Protein AF-0000000074101026 (afdb_homodimer)

Secondary structure (DSSP, 8-state):
-----------------------------SS--TT-EESSGGGSTTSEEESTTTTBEE-TT--TT-B-SSGGGGTT-TT-EETTTTEE-HHHHHHHTT-S-HHHHHHHTTTTSB--TTTHHHHTTT-EEP-EEEE-/-----------------------------SS--TT-EESSGGGSTTSEEESTTTTBEE-TT--TT-B-SSGGGGTT-TT-EETTTTEE-HHHHHHHTT-S-HHHHHHHTTTTSB--TTTHHHHTTT-EEP-EEEE-

Sequence (272 aa):
MILRHKRQEVEATTAPTTEEGEASSTSAPATCVFNNLCYSNEDCPGGQCVGAFVGKCNCNGCVNLGRCDDDSLCGGLKGSCDLKVDICDCSLGFVKAGYSSYGAAMTFFCNVKNCTRATAAEDCLGLQCNFGTCVCMILRHKRQEVEATTAPTTEEGEASSTSAPATCVFNNLCYSNEDCPGGQCVGAFVGKCNCNGCVNLGRCDDDSLCGGLKGSCDLKVDICDCSLGFVKAGYSSYGAAMTFFCNVKNCTRATAAEDCLGLQCNFGTCVC

Foldseek 3Di:
DDPPDPPPPPPPPPDPPPPPPPPPPVPQDPAADFFDKFQACSSGVVWGFDDQLRQAFALVQADWFDFAPACVNRQQQHQQQDNVVRTGHSQRSVVVVPAPGPVRCVVDGHSHFGHGQVCRCPRRNGHGGDIGTIDD/DDPPPPPPPPPPPPDPPPPPPPPPPVPQDPAADFFDKFQACSSGVVWGFDDQLRQAFALVQADWFQFAPACVNRQQQHQQQDNVVRTGHSQRSVVVVPAPGPVRCVVDGHSHFGHGQVCRCPRRNGHGGDIGTIDD

Organism: Heligmosomoides polygyrus (NCBI:txid6339)

Radius of gyration: 24.13 Å; Cα contacts (8 Å, |Δi|>4): 583; chains: 2; bounding box: 76×63×71 Å

Solvent-accessible surface area (backbone atoms only — not comparable to full-atom values): 14618 Å² total; per-residue (Å²): 135,85,82,79,79,79,78,77,77,76,72,78,73,75,68,78,75,72,76,70,74,78,69,77,71,72,69,61,52,90,56,47,50,72,67,34,71,19,38,40,46,76,50,8,38,97,34,39,43,47,55,72,51,48,16,8,19,34,64,76,49,41,46,69,72,34,66,29,93,43,26,68,61,17,31,23,28,50,67,10,33,36,78,90,73,29,26,16,32,51,46,54,10,38,36,74,72,70,31,91,32,50,66,49,33,55,68,69,34,37,58,56,39,69,35,35,83,89,39,8,52,72,63,33,49,33,12,45,41,24,49,22,30,18,48,101,138,82,82,77,79,78,77,75,77,73,73,77,73,75,68,78,77,72,76,69,74,76,68,76,72,71,70,62,53,91,57,48,51,72,68,33,73,18,38,40,46,76,51,8,38,94,33,38,42,48,56,71,53,47,16,10,18,35,63,75,49,41,47,70,72,33,66,28,92,42,28,68,60,17,31,23,27,50,68,9,33,37,77,88,71,29,28,17,31,50,46,55,11,38,36,74,72,68,32,92,31,50,67,48,34,56,68,68,34,37,57,57,38,68,33,34,82,88,39,7,50,73,63,32,49,32,12,46,41,23,50,22,30,19,46,103

pLDDT: mean 84.03, std 24.27, range [29.23, 98.81]

InterPro domains:
  IPR039260 Chondroitin proteoglycan 3 [PTHR37973] (12-136)

Structure (mmCIF, N/CA/C/O backbone):
data_AF-0000000074101026-model_v1
#
loop_
_entity.id
_entity.type
_entity.pdbx_description
1 polymer 'EB domain-containing protein'
#
loop_
_atom_site.group_PDB
_atom_site.id
_atom_site.type_symbol
_atom_site.label_atom_id
_atom_site.label_alt_id
_atom_site.label_comp_id
_atom_site.label_asym_id
_atom_site.label_entity_id
_atom_site.label_seq_id
_atom_site.pdbx_PDB_ins_code
_atom_site.Cartn_x
_atom_site.Cartn_y
_atom_site.Cartn_z
_atom_site.occupancy
_atom_site.B_iso_or_equiv
_atom_site.auth_seq_id
_atom_site.auth_comp_id
_atom_site.auth_asym_id
_atom_site.auth_atom_id
_atom_site.pdbx_PDB_model_num
ATOM 1 N N . MET A 1 1 ? 51.812 -11.031 40.844 1 31.64 1 MET A N 1
ATOM 2 C CA . MET A 1 1 ? 50.406 -10.781 41.156 1 31.64 1 MET A CA 1
ATOM 3 C C . MET A 1 1 ? 49.562 -10.758 39.906 1 31.64 1 MET A C 1
ATOM 5 O O . MET A 1 1 ? 49.719 -9.859 39.062 1 31.64 1 MET A O 1
ATOM 9 N N . ILE A 1 2 ? 49.188 -11.969 39.281 1 36.88 2 ILE A N 1
ATOM 10 C CA . ILE A 1 2 ? 48.531 -12.297 38 1 36.88 2 ILE A CA 1
ATOM 11 C C . ILE A 1 2 ? 47.094 -11.859 38.031 1 36.88 2 ILE A C 1
ATOM 13 O O . ILE A 1 2 ? 46.344 -12.234 38.938 1 36.88 2 ILE A O 1
ATOM 17 N N . LEU A 1 3 ? 46.719 -10.656 37.5 1 31.91 3 LEU A N 1
ATOM 18 C CA . LEU A 1 3 ? 45.375 -10.07 37.344 1 31.91 3 LEU A CA 1
ATOM 19 C C . LEU A 1 3 ? 44.438 -11.008 36.594 1 31.91 3 LEU A C 1
ATOM 21 O O . LEU A 1 3 ? 44.75 -11.398 35.469 1 31.91 3 LEU A O 1
ATOM 25 N N . ARG A 1 4 ? 43.594 -11.836 37.281 1 33.66 4 ARG A N 1
ATOM 26 C CA . ARG A 1 4 ? 42.562 -12.688 36.75 1 33.66 4 ARG A CA 1
ATOM 27 C C . ARG A 1 4 ? 41.469 -11.867 36.031 1 33.66 4 ARG A C 1
ATOM 29 O O . ARG A 1 4 ? 40.938 -10.93 36.625 1 33.66 4 ARG A O 1
ATOM 36 N N . HIS A 1 5 ? 41.562 -11.742 34.719 1 36.31 5 HIS A N 1
ATOM 37 C CA . HIS A 1 5 ? 40.531 -11.141 33.875 1 36.31 5 HIS A CA 1
ATOM 38 C C . HIS A 1 5 ? 39.188 -11.836 34.062 1 36.31 5 HIS A C 1
ATOM 40 O O . HIS A 1 5 ? 39.094 -13.055 33.906 1 36.31 5 HIS A O 1
ATOM 46 N N . LYS A 1 6 ? 38.281 -11.312 34.938 1 30.64 6 LYS A N 1
ATOM 47 C CA . LYS A 1 6 ? 36.906 -11.766 35.094 1 30.64 6 LYS A CA 1
ATOM 48 C C . LYS A 1 6 ? 36.188 -11.758 33.75 1 30.64 6 LYS A C 1
ATOM 50 O O . LYS A 1 6 ? 35.969 -10.703 33.156 1 30.64 6 LYS A O 1
ATOM 55 N N . ARG A 1 7 ? 36.156 -12.891 32.938 1 29.3 7 ARG A N 1
ATOM 56 C CA . ARG A 1 7 ? 35.344 -13.094 31.734 1 29.3 7 ARG A CA 1
ATOM 57 C C . ARG A 1 7 ? 33.875 -12.969 32.062 1 29.3 7 ARG A C 1
ATOM 59 O O . ARG A 1 7 ? 33.312 -13.75 32.844 1 29.3 7 ARG A O 1
ATOM 66 N N . GLN A 1 8 ? 33.344 -11.695 32.188 1 30.8 8 GLN A N 1
ATOM 67 C CA . GLN A 1 8 ? 31.906 -11.523 32.312 1 30.8 8 GLN A CA 1
ATOM 68 C C . GLN A 1 8 ? 31.172 -12.312 31.219 1 30.8 8 GLN A C 1
ATOM 70 O O . GLN A 1 8 ? 31.422 -12.148 30.031 1 30.8 8 GLN A O 1
ATOM 75 N N . GLU A 1 9 ? 30.672 -13.539 31.547 1 33.38 9 GLU A N 1
ATOM 76 C CA . GLU A 1 9 ? 29.781 -14.328 30.703 1 33.38 9 GLU A CA 1
ATOM 77 C C . GLU A 1 9 ? 28.531 -13.547 30.344 1 33.38 9 GLU A C 1
ATOM 79 O O . GLU A 1 9 ? 27.75 -13.156 31.219 1 33.38 9 GLU A O 1
ATOM 84 N N . VAL A 1 10 ? 28.625 -12.555 29.422 1 36.12 10 VAL A N 1
ATOM 85 C CA . VAL A 1 10 ? 27.422 -11.914 28.906 1 36.12 10 VAL A CA 1
ATOM 86 C C . VAL A 1 10 ? 26.406 -12.977 28.484 1 36.12 10 VAL A C 1
ATOM 88 O O . VAL A 1 10 ? 26.734 -13.852 27.672 1 36.12 10 VAL A O 1
ATOM 91 N N . GLU A 1 11 ? 25.578 -13.383 29.406 1 36.44 11 GLU A N 1
ATOM 92 C CA . GLU A 1 11 ? 24.438 -14.234 29.109 1 36.44 11 GLU A CA 1
ATOM 93 C C . GLU A 1 11 ? 23.688 -13.742 27.875 1 36.44 11 GLU A C 1
ATOM 95 O O . GLU A 1 11 ? 23.312 -12.562 27.797 1 36.44 11 GLU A O 1
ATOM 100 N N . ALA A 1 12 ? 23.922 -14.398 26.719 1 38.19 12 ALA A N 1
ATOM 101 C CA . ALA A 1 12 ? 23.188 -14.242 25.469 1 38.19 12 ALA A CA 1
ATOM 102 C C . ALA A 1 12 ? 21.672 -14.242 25.703 1 38.19 12 ALA A C 1
ATOM 104 O O . ALA A 1 12 ? 21.125 -15.219 26.219 1 38.19 12 ALA A O 1
ATOM 105 N N . THR A 1 13 ? 21.172 -13.07 26.219 1 37.31 13 THR A N 1
ATOM 106 C CA . THR A 1 13 ? 19.719 -12.961 26.234 1 37.31 13 THR A CA 1
ATOM 107 C C . THR A 1 13 ? 19.125 -13.453 24.922 1 37.31 13 THR A C 1
ATOM 109 O O . THR A 1 13 ? 19.484 -12.961 23.844 1 37.31 13 THR A O 1
ATOM 112 N N . THR A 1 14 ? 18.766 -14.734 24.859 1 32.47 14 THR A N 1
ATOM 113 C CA . THR A 1 14 ? 18.047 -15.32 23.75 1 32.47 14 THR A CA 1
ATOM 114 C C . THR A 1 14 ? 16.922 -14.406 23.281 1 32.47 14 THR A C 1
ATOM 116 O O . THR A 1 14 ? 16.062 -14.023 24.094 1 32.47 14 THR A O 1
ATOM 119 N N . ALA A 1 15 ? 17.219 -13.508 22.328 1 37.88 15 ALA A N 1
ATOM 120 C CA . ALA A 1 15 ? 16.203 -12.711 21.672 1 37.88 15 ALA A CA 1
ATOM 121 C C . ALA A 1 15 ? 14.953 -13.539 21.391 1 37.88 15 ALA A C 1
ATOM 123 O O . ALA A 1 15 ? 15.047 -14.734 21.078 1 37.88 15 ALA A O 1
ATOM 124 N N . PRO A 1 16 ? 13.82 -13.18 22 1 36.56 16 PRO A N 1
ATOM 125 C CA . PRO A 1 16 ? 12.57 -13.883 21.688 1 36.56 16 PRO A CA 1
ATOM 126 C C . PRO A 1 16 ? 12.414 -14.18 20.188 1 36.56 16 PRO A C 1
ATOM 128 O O . PRO A 1 16 ? 12.867 -13.391 19.359 1 36.56 16 PRO A O 1
ATOM 131 N N . THR A 1 17 ? 12.492 -15.461 19.766 1 32.12 17 THR A N 1
ATOM 132 C CA . THR A 1 17 ? 12.188 -15.961 18.438 1 32.12 17 THR A CA 1
ATOM 133 C C . THR A 1 17 ? 10.938 -15.289 17.875 1 32.12 17 THR A C 1
ATOM 135 O O . THR A 1 17 ? 9.906 -15.227 18.547 1 32.12 17 THR A O 1
ATOM 138 N N . THR A 1 18 ? 11.109 -14.188 17.156 1 35.78 18 THR A N 1
ATOM 139 C CA . THR A 1 18 ? 10.008 -13.625 16.375 1 35.78 18 THR A CA 1
ATOM 140 C C . THR A 1 18 ? 9.133 -14.742 15.805 1 35.78 18 THR A C 1
ATOM 142 O O . THR A 1 18 ? 9.641 -15.68 15.195 1 35.78 18 THR A O 1
ATOM 145 N N . GLU A 1 19 ? 8.023 -15.109 16.438 1 32.62 19 GLU A N 1
ATOM 146 C CA . GLU A 1 19 ? 7.012 -15.984 15.852 1 32.62 19 GLU A CA 1
ATOM 147 C C . GLU A 1 19 ? 6.906 -15.75 14.344 1 32.62 19 GLU A C 1
ATOM 149 O O . GLU A 1 19 ? 6.617 -14.641 13.898 1 32.62 19 GLU A O 1
ATOM 154 N N . GLU A 1 20 ? 7.746 -16.406 13.562 1 33.41 20 GLU A N 1
ATOM 155 C CA . GLU A 1 20 ? 7.523 -16.5 12.125 1 33.41 20 GLU A CA 1
ATOM 156 C C . GLU A 1 20 ? 6.039 -16.641 11.805 1 33.41 20 GLU A C 1
ATOM 158 O O . GLU A 1 20 ? 5.355 -17.5 12.367 1 33.41 20 GLU A O 1
ATOM 163 N N . GLY A 1 21 ? 5.309 -15.594 11.648 1 36.62 21 GLY A N 1
ATOM 164 C CA . GLY A 1 21 ? 3.963 -15.688 11.102 1 36.62 21 GLY A CA 1
ATOM 165 C C . GLY A 1 21 ? 3.773 -16.891 10.195 1 36.62 21 GLY A C 1
ATOM 166 O O . GLY A 1 21 ? 4.574 -17.109 9.281 1 36.62 21 GLY A O 1
ATOM 167 N N . GLU A 1 22 ? 3.301 -18.031 10.695 1 34.25 22 GLU A N 1
ATOM 168 C CA . GLU A 1 22 ? 2.883 -19.188 9.906 1 34.25 22 GLU A CA 1
ATOM 169 C C . GLU A 1 22 ? 2.252 -18.75 8.586 1 34.25 22 GLU A C 1
ATOM 171 O O . GLU A 1 22 ? 1.194 -18.109 8.578 1 34.25 22 GLU A O 1
ATOM 176 N N . ALA A 1 23 ? 3.008 -18.406 7.586 1 42 23 ALA A N 1
ATOM 177 C CA . ALA A 1 23 ? 2.443 -18.391 6.242 1 42 23 ALA A CA 1
ATOM 178 C C . ALA A 1 23 ? 1.566 -19.609 6 1 42 23 ALA A C 1
ATOM 180 O O . ALA A 1 23 ? 2.016 -20.75 6.172 1 42 23 ALA A O 1
ATOM 181 N N . SER A 1 24 ? 0.349 -19.609 6.32 1 38.19 24 SER A N 1
ATOM 182 C CA . SER A 1 24 ? -0.527 -20.719 5.93 1 38.19 24 SER A CA 1
ATOM 183 C C . SER A 1 24 ? -0.135 -21.281 4.566 1 38.19 24 SER A C 1
ATOM 185 O O . SER A 1 24 ? -0.236 -20.578 3.551 1 38.19 24 SER A O 1
ATOM 187 N N . SER A 1 25 ? 0.887 -21.969 4.453 1 45.03 25 SER A N 1
ATOM 188 C CA . SER A 1 25 ? 1.086 -22.828 3.287 1 45.03 25 SER A CA 1
ATOM 189 C C . SER A 1 25 ? -0.213 -23.516 2.879 1 45.03 25 SER A C 1
ATOM 191 O O . SER A 1 25 ? -0.561 -24.562 3.416 1 45.03 25 SER A O 1
ATOM 193 N N . THR A 1 26 ? -1.261 -22.781 2.627 1 50.53 26 THR A N 1
ATOM 194 C CA . THR A 1 26 ? -2.434 -23.516 2.178 1 50.53 26 THR A CA 1
ATOM 195 C C . THR A 1 26 ? -2.049 -24.562 1.133 1 50.53 26 THR A C 1
ATOM 197 O O . THR A 1 26 ? -1.501 -24.219 0.082 1 50.53 26 THR A O 1
ATOM 200 N N . SER A 1 27 ? -1.81 -25.766 1.576 1 55.09 27 SER A N 1
ATOM 201 C CA . SER A 1 27 ? -1.651 -26.922 0.707 1 55.09 27 SER A CA 1
ATOM 202 C C . SER A 1 27 ? -2.555 -26.828 -0.519 1 55.09 27 SER A C 1
ATOM 204 O O . SER A 1 27 ? -3.705 -26.391 -0.415 1 55.09 27 SER A O 1
ATOM 206 N N . ALA A 1 28 ? -1.924 -26.828 -1.7 1 64.31 28 ALA A N 1
ATOM 207 C CA . ALA A 1 28 ? -2.668 -26.844 -2.957 1 64.31 28 ALA A CA 1
ATOM 208 C C . ALA A 1 28 ? -3.85 -27.797 -2.879 1 64.31 28 ALA A C 1
ATOM 210 O O . ALA A 1 28 ? -3.727 -28.906 -2.344 1 64.31 28 ALA A O 1
ATOM 211 N N . PRO A 1 29 ? -4.992 -27.281 -3.176 1 69.38 29 PRO A N 1
ATOM 212 C CA . PRO A 1 29 ? -6.164 -28.156 -3.18 1 69.38 29 PRO A CA 1
ATOM 213 C C . PRO A 1 29 ? -5.977 -29.391 -4.07 1 69.38 29 PRO A C 1
ATOM 215 O O . PRO A 1 29 ? -5.25 -29.328 -5.066 1 69.38 29 PRO A O 1
ATOM 218 N N . ALA A 1 30 ? -6.598 -30.438 -3.656 1 82 30 ALA A N 1
ATOM 219 C CA . ALA A 1 30 ? -6.57 -31.672 -4.441 1 82 30 ALA A CA 1
ATOM 220 C C . ALA A 1 30 ? -7.312 -31.5 -5.762 1 82 30 ALA A C 1
ATOM 222 O O . ALA A 1 30 ? -7.016 -32.188 -6.742 1 82 30 ALA A O 1
ATOM 223 N N . THR A 1 31 ? -8.367 -30.562 -5.773 1 91.19 31 THR A N 1
ATOM 224 C CA . THR A 1 31 ? -9.117 -30.297 -6.992 1 91.19 31 THR A CA 1
ATOM 225 C C . THR A 1 31 ? -9.094 -28.797 -7.312 1 91.19 31 THR A C 1
ATOM 227 O O . THR A 1 31 ? -8.852 -27.969 -6.43 1 91.19 31 THR A O 1
ATOM 230 N N . CYS A 1 32 ? -9.359 -28.641 -8.602 1 95.25 32 CYS A N 1
ATOM 231 C CA . CYS A 1 32 ? -9.383 -27.266 -9.07 1 95.25 32 CYS A CA 1
ATOM 232 C C . CYS A 1 32 ? -10.586 -26.516 -8.492 1 95.25 32 CYS A C 1
ATOM 234 O O . CYS A 1 32 ? -11.719 -27 -8.578 1 95.25 32 CYS A O 1
ATOM 236 N N . VAL A 1 33 ? -10.312 -25.391 -7.84 1 93.19 33 VAL A N 1
ATOM 237 C CA . VAL A 1 33 ? -11.359 -24.5 -7.34 1 93.19 33 VAL A CA 1
ATOM 238 C C . VAL A 1 33 ? -11.414 -23.234 -8.195 1 93.19 33 VAL A C 1
ATOM 240 O O . VAL A 1 33 ? -10.461 -22.453 -8.211 1 93.19 33 VAL A O 1
ATOM 243 N N . PHE A 1 34 ? -12.562 -23.062 -8.891 1 94.5 34 PHE A N 1
ATOM 244 C CA . PHE A 1 34 ? -12.75 -21.922 -9.773 1 94.5 34 PHE A CA 1
ATOM 245 C C . PHE A 1 34 ? -12.547 -20.609 -9.016 1 94.5 34 PHE A C 1
ATOM 247 O O . PHE A 1 34 ? -13.016 -20.469 -7.891 1 94.5 34 PHE A O 1
ATOM 254 N N . ASN A 1 35 ? -11.734 -19.656 -9.609 1 93.31 35 ASN A N 1
ATOM 255 C CA . ASN A 1 35 ? -11.5 -18.297 -9.141 1 93.31 35 ASN A CA 1
ATOM 256 C C . ASN A 1 35 ? -10.625 -18.281 -7.891 1 93.31 35 ASN A C 1
ATOM 258 O O . ASN A 1 35 ? -10.469 -17.234 -7.254 1 93.31 35 ASN A O 1
ATOM 262 N N . ASN A 1 36 ? -9.945 -19.406 -7.602 1 93.12 36 ASN A N 1
ATOM 263 C CA . ASN A 1 36 ? -8.969 -19.406 -6.516 1 93.12 36 ASN A CA 1
ATOM 264 C C . ASN A 1 36 ? -7.699 -18.656 -6.902 1 93.12 36 ASN A C 1
ATOM 266 O O . ASN A 1 36 ? -7.242 -18.75 -8.047 1 93.12 36 ASN A O 1
ATOM 270 N N . LEU A 1 37 ? -7.238 -17.938 -5.836 1 94.06 37 LEU A N 1
ATOM 271 C CA . LEU A 1 37 ? -5.969 -17.25 -6.07 1 94.06 37 LEU A CA 1
ATOM 272 C C . LEU A 1 37 ? -4.859 -18.25 -6.371 1 94.06 37 LEU A C 1
ATOM 274 O O . LEU A 1 37 ? -4.773 -19.297 -5.73 1 94.06 37 LEU A O 1
ATOM 278 N N . CYS A 1 38 ? -4.027 -17.953 -7.352 1 95.75 38 CYS A N 1
ATOM 279 C CA . CYS A 1 38 ? -2.971 -18.875 -7.75 1 95.75 38 CYS A CA 1
ATOM 280 C C . CYS A 1 38 ? -1.711 -18.125 -8.156 1 95.75 38 CYS A C 1
ATOM 282 O O . CYS A 1 38 ? -1.76 -16.922 -8.422 1 95.75 38 CYS A O 1
ATOM 284 N N . TYR A 1 39 ? -0.585 -18.828 -8.102 1 97.19 39 TYR A N 1
ATOM 285 C CA . TYR A 1 39 ? 0.716 -18.266 -8.461 1 97.19 39 TYR A CA 1
ATOM 286 C C . TYR A 1 39 ? 1.406 -19.125 -9.508 1 97.19 39 TYR A C 1
ATOM 288 O O . TYR A 1 39 ? 2.482 -18.781 -10 1 97.19 39 TYR A O 1
ATOM 296 N N . SER A 1 40 ? 0.828 -20.281 -9.766 1 96.69 40 SER A N 1
ATOM 297 C CA . SER A 1 40 ? 1.232 -21.188 -10.82 1 96.69 40 SER A CA 1
ATOM 298 C C . SER A 1 40 ? 0.115 -22.172 -11.156 1 96.69 40 SER A C 1
ATOM 300 O O . SER A 1 40 ? -0.888 -22.25 -10.445 1 96.69 40 SER A O 1
ATOM 302 N N . ASN A 1 41 ? 0.338 -22.891 -12.258 1 95.69 41 ASN A N 1
ATOM 303 C CA . ASN A 1 41 ? -0.641 -23.906 -12.617 1 95.69 41 ASN A CA 1
ATOM 304 C C . ASN A 1 41 ? -0.757 -24.984 -11.539 1 95.69 41 ASN A C 1
ATOM 306 O O . ASN A 1 41 ? -1.804 -25.625 -11.398 1 95.69 41 ASN A O 1
ATOM 310 N N . GLU A 1 42 ? 0.282 -25.188 -10.703 1 94.44 42 GLU A N 1
ATOM 311 C CA . GLU A 1 42 ? 0.272 -26.188 -9.641 1 94.44 42 GLU A CA 1
ATOM 312 C C . GLU A 1 42 ? -0.798 -25.859 -8.594 1 94.44 42 GLU A C 1
ATOM 314 O O . GLU A 1 42 ? -1.305 -26.766 -7.922 1 94.44 42 GLU A O 1
ATOM 319 N N . ASP A 1 43 ? -1.232 -24.641 -8.609 1 94.69 43 ASP A N 1
ATOM 320 C CA . ASP A 1 43 ? -2.25 -24.203 -7.656 1 94.69 43 ASP A CA 1
ATOM 321 C C . ASP A 1 43 ? -3.654 -24.484 -8.18 1 94.69 43 ASP A C 1
ATOM 323 O O . ASP A 1 43 ? -4.641 -24.328 -7.461 1 94.69 43 ASP A O 1
ATOM 327 N N . CYS A 1 44 ? -3.684 -24.906 -9.438 1 96.81 44 CYS A N 1
ATOM 328 C CA . CYS A 1 44 ? -4.938 -25.203 -10.117 1 96.81 44 CYS A CA 1
ATOM 329 C C . CYS A 1 44 ? -4.906 -26.594 -10.742 1 96.81 44 CYS A C 1
ATOM 331 O O . CYS A 1 44 ? -4.883 -26.734 -11.961 1 96.81 44 CYS A O 1
ATOM 333 N N . PRO A 1 45 ? -5.047 -27.641 -9.844 1 95.44 45 PRO A N 1
ATOM 334 C CA . PRO A 1 45 ? -4.918 -28.984 -10.414 1 95.44 45 PRO A CA 1
ATOM 335 C C . PRO A 1 45 ? -5.945 -29.266 -11.516 1 95.44 45 PRO A C 1
ATOM 337 O O . PRO A 1 45 ? -7.148 -29.125 -11.281 1 95.44 45 PRO A O 1
ATOM 340 N N . GLY A 1 46 ? -5.383 -29.688 -12.672 1 95.31 46 GLY A N 1
ATOM 341 C CA . GLY A 1 46 ? -6.254 -30 -13.797 1 95.31 46 GLY A CA 1
ATOM 342 C C . GLY A 1 46 ? -6.754 -28.75 -14.516 1 95.31 46 GLY A C 1
ATOM 343 O O . GLY A 1 46 ? -7.461 -28.844 -15.516 1 95.31 46 GLY A O 1
ATOM 344 N N . GLY A 1 47 ? -6.445 -27.531 -14.016 1 97.19 47 GLY A N 1
ATOM 345 C CA . GLY A 1 47 ? -6.84 -26.266 -14.602 1 97.19 47 GLY A CA 1
ATOM 346 C C . GLY A 1 47 ? -5.656 -25.391 -14.977 1 97.19 47 GLY A C 1
ATOM 347 O O . GLY A 1 47 ? -4.578 -25.891 -15.289 1 97.19 47 GLY A O 1
ATOM 348 N N . GLN A 1 48 ? -5.957 -24.141 -15.141 1 97.81 48 GLN A N 1
ATOM 349 C CA . GLN A 1 48 ? -4.934 -23.156 -15.5 1 97.81 48 GLN A CA 1
ATOM 350 C C . GLN A 1 48 ? -4.984 -21.953 -14.562 1 97.81 48 GLN A C 1
ATOM 352 O O . GLN A 1 48 ? -6.062 -21.5 -14.188 1 97.81 48 GLN A O 1
ATOM 357 N N . CYS A 1 49 ? -3.791 -21.484 -14.125 1 97.88 49 CYS A N 1
ATOM 358 C CA . CYS A 1 49 ? -3.67 -20.203 -13.43 1 97.88 49 CYS A CA 1
ATOM 359 C C . CYS A 1 49 ? -3.549 -19.062 -14.414 1 97.88 49 CYS A C 1
ATOM 361 O O . CYS A 1 49 ? -2.539 -18.938 -15.109 1 97.88 49 CYS A O 1
ATOM 363 N N . VAL A 1 50 ? -4.562 -18.156 -14.445 1 98.31 50 VAL A N 1
ATOM 364 C CA . VAL A 1 50 ? -4.586 -17.109 -15.453 1 98.31 50 VAL A CA 1
ATOM 365 C C . VAL A 1 50 ? -4.406 -15.75 -14.781 1 98.31 50 VAL A C 1
ATOM 367 O O . VAL A 1 50 ? -4.969 -15.5 -13.719 1 98.31 50 VAL A O 1
ATOM 370 N N . GLY A 1 51 ? -3.529 -14.922 -15.32 1 97.19 51 GLY A N 1
ATOM 371 C CA . GLY A 1 51 ? -3.246 -13.578 -14.844 1 97.19 51 GLY A CA 1
ATOM 372 C C . GLY A 1 51 ? -2.008 -12.977 -15.477 1 97.19 51 GLY A C 1
ATOM 373 O O . GLY A 1 51 ? -1.311 -13.633 -16.25 1 97.19 51 GLY A O 1
ATOM 374 N N . ALA A 1 52 ? -1.8 -11.68 -15.156 1 96.25 52 ALA A N 1
ATOM 375 C CA . ALA A 1 52 ? -0.622 -11.008 -15.695 1 96.25 52 ALA A CA 1
ATOM 376 C C . ALA A 1 52 ? 0.608 -11.281 -14.828 1 96.25 52 ALA A C 1
ATOM 378 O O . ALA A 1 52 ? 0.581 -11.078 -13.617 1 96.25 52 ALA A O 1
ATOM 379 N N . PHE A 1 53 ? 1.646 -11.828 -15.445 1 97.81 53 PHE A N 1
ATOM 380 C CA . PHE A 1 53 ? 2.955 -12.055 -14.844 1 97.81 53 PHE A CA 1
ATOM 381 C C . PHE A 1 53 ? 2.836 -12.914 -13.594 1 97.81 53 PHE A C 1
ATOM 383 O O . PHE A 1 53 ? 3.514 -12.664 -12.594 1 97.81 53 PHE A O 1
ATOM 390 N N . VAL A 1 54 ? 1.987 -13.922 -13.719 1 98.19 54 VAL A N 1
ATOM 391 C CA . VAL A 1 54 ? 1.744 -14.797 -12.578 1 98.19 54 VAL A CA 1
ATOM 392 C C . VAL A 1 54 ? 3.055 -15.445 -12.141 1 9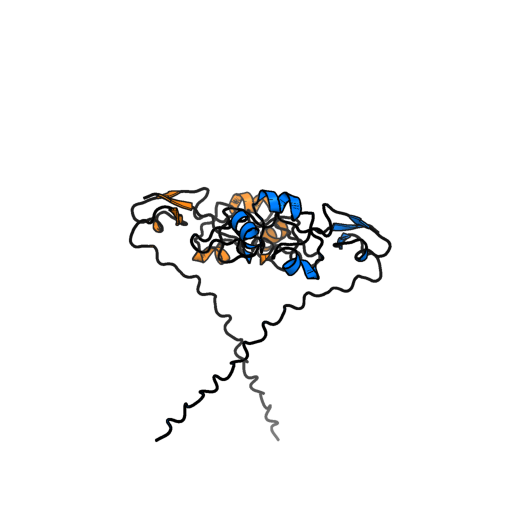8.19 54 VAL A C 1
ATOM 394 O O . VAL A 1 54 ? 3.834 -15.914 -12.977 1 98.19 54 VAL A O 1
ATOM 397 N N . GLY A 1 55 ? 3.289 -15.391 -10.836 1 98.25 55 GLY A N 1
ATOM 398 C CA . GLY A 1 55 ? 4.457 -16.078 -10.305 1 98.25 55 GLY A CA 1
ATOM 399 C C . GLY A 1 55 ? 5.734 -15.266 -10.445 1 98.25 55 GLY A C 1
ATOM 400 O O . GLY A 1 55 ? 6.836 -15.805 -10.297 1 98.25 55 GLY A O 1
ATOM 401 N N . LYS A 1 56 ? 5.562 -13.945 -10.789 1 98.81 56 LYS A N 1
ATOM 402 C CA . LYS A 1 56 ? 6.703 -13.039 -10.883 1 98.81 56 LYS A CA 1
ATOM 403 C C . LYS A 1 56 ? 6.582 -11.898 -9.875 1 98.81 56 LYS A C 1
ATOM 405 O O . LYS A 1 56 ? 5.477 -11.547 -9.461 1 98.81 56 LYS A O 1
ATOM 410 N N . CYS A 1 57 ? 7.688 -11.32 -9.461 1 98.81 57 CYS A N 1
ATOM 411 C CA . CYS A 1 57 ? 7.688 -10.273 -8.445 1 98.81 57 CYS A CA 1
ATOM 412 C C . CYS A 1 57 ? 6.961 -9.023 -8.938 1 98.81 57 CYS A C 1
ATOM 414 O O . CYS A 1 57 ? 7.238 -8.539 -10.039 1 98.81 57 CYS A O 1
ATOM 416 N N . ASN A 1 58 ? 6.027 -8.641 -8.133 1 97.69 58 ASN A N 1
ATOM 417 C CA . ASN A 1 58 ? 5.262 -7.426 -8.406 1 97.69 58 ASN A CA 1
ATOM 418 C C . ASN A 1 58 ? 5.906 -6.199 -7.766 1 97.69 58 ASN A C 1
ATOM 420 O O . ASN A 1 58 ? 5.957 -6.086 -6.539 1 97.69 58 ASN A O 1
ATOM 424 N N . CYS A 1 59 ? 6.316 -5.254 -8.562 1 97.5 59 CYS A N 1
ATOM 425 C CA . CYS A 1 59 ? 7.047 -4.105 -8.039 1 97.5 59 CYS A CA 1
ATOM 426 C C . CYS A 1 59 ? 6.137 -2.889 -7.918 1 97.5 59 CYS A C 1
ATOM 428 O O . CYS A 1 59 ? 6.566 -1.833 -7.449 1 97.5 59 CYS A O 1
ATOM 430 N N . ASN A 1 60 ? 4.863 -3.059 -8.188 1 93.31 60 ASN A N 1
ATOM 431 C CA . ASN A 1 60 ? 3.939 -1.93 -8.195 1 93.31 60 ASN A CA 1
ATOM 432 C C . ASN A 1 60 ? 3.492 -1.561 -6.789 1 93.31 60 ASN A C 1
ATOM 434 O O . ASN A 1 60 ? 2.877 -0.513 -6.582 1 93.31 60 ASN A O 1
ATOM 438 N N . GLY A 1 61 ? 3.877 -2.406 -5.875 1 92.81 61 GLY A N 1
ATOM 439 C CA . GLY A 1 61 ? 3.465 -2.145 -4.504 1 92.81 61 GLY A CA 1
ATOM 440 C C . GLY A 1 61 ? 4.168 -0.951 -3.885 1 92.81 61 GLY A C 1
ATOM 441 O O . GLY A 1 61 ? 3.641 -0.321 -2.967 1 92.81 61 GLY A O 1
ATOM 442 N N . CYS A 1 62 ? 5.297 -0.667 -4.355 1 96.12 62 CYS A N 1
ATOM 443 C CA . CYS A 1 62 ? 6.008 0.511 -3.871 1 96.12 62 CYS A CA 1
ATOM 444 C C . CYS A 1 62 ? 5.562 1.763 -4.617 1 96.12 62 CYS A C 1
ATOM 446 O O . CYS A 1 62 ? 5.711 1.85 -5.836 1 96.12 62 CYS A O 1
ATOM 448 N N . VAL A 1 63 ? 5.02 2.713 -3.844 1 92.69 63 VAL A N 1
ATOM 449 C CA . VAL A 1 63 ? 4.59 3.988 -4.41 1 92.69 63 VAL A CA 1
ATOM 450 C C . VAL A 1 63 ? 5.496 5.109 -3.906 1 92.69 63 VAL A C 1
ATOM 452 O O . VAL A 1 63 ? 5.57 5.363 -2.701 1 92.69 63 VAL A O 1
ATOM 455 N N . ASN A 1 64 ? 6.086 5.773 -4.934 1 94.88 64 ASN A N 1
ATOM 456 C CA . ASN A 1 64 ? 6.996 6.855 -4.574 1 94.88 64 ASN A CA 1
ATOM 457 C C . ASN A 1 64 ? 6.258 8.008 -3.902 1 94.88 64 ASN A C 1
ATOM 459 O O . ASN A 1 64 ? 5.086 8.258 -4.195 1 94.88 64 ASN A O 1
ATOM 463 N N . LEU A 1 65 ? 6.965 8.594 -2.945 1 92.12 65 LEU A N 1
ATOM 464 C CA . LEU A 1 65 ? 6.57 9.859 -2.34 1 92.12 65 LEU A CA 1
ATOM 465 C C . LEU A 1 65 ? 5.387 9.664 -1.4 1 92.12 65 LEU A C 1
ATOM 467 O O . LEU A 1 65 ? 4.84 10.641 -0.875 1 92.12 65 LEU A O 1
ATOM 471 N N . GLY A 1 66 ? 5.066 8.328 -1.14 1 91.44 66 GLY A N 1
ATOM 472 C CA . GLY A 1 66 ? 4.133 8.062 -0.059 1 91.44 66 GLY A CA 1
ATOM 473 C C . GLY A 1 66 ? 4.754 8.211 1.318 1 91.44 66 GLY A C 1
ATOM 474 O O . GLY A 1 66 ? 5.934 7.914 1.507 1 91.44 66 GLY A O 1
ATOM 475 N N . ARG A 1 67 ? 3.947 8.68 2.209 1 93.31 67 ARG A N 1
ATOM 476 C CA . ARG A 1 67 ? 4.426 8.75 3.586 1 93.31 67 ARG A CA 1
ATOM 477 C C . ARG A 1 67 ? 4.688 7.355 4.148 1 93.31 67 ARG A C 1
ATOM 479 O O . ARG A 1 67 ? 3.941 6.418 3.863 1 93.31 67 ARG A O 1
ATOM 486 N N . CYS A 1 68 ? 5.75 7.266 4.98 1 95.19 68 CYS A N 1
ATOM 487 C CA . CYS A 1 68 ? 6.043 5.973 5.59 1 95.19 68 CYS A CA 1
ATOM 488 C C . CYS A 1 68 ? 6.688 6.148 6.961 1 95.19 68 CYS A C 1
ATOM 490 O O . CYS A 1 68 ? 7.363 7.148 7.211 1 95.19 68 CYS A O 1
ATOM 492 N N . ASP A 1 69 ? 6.309 5.152 7.785 1 93.12 69 ASP A N 1
ATOM 493 C CA . ASP A 1 69 ? 7.039 5.008 9.039 1 93.12 69 ASP A CA 1
ATOM 494 C C . ASP A 1 69 ? 8.039 3.855 8.961 1 93.12 69 ASP A C 1
ATOM 496 O O . ASP A 1 69 ? 9.008 3.818 9.719 1 93.12 69 ASP A O 1
ATOM 500 N N . ASP A 1 70 ? 7.746 2.979 8.117 1 96 70 ASP A N 1
ATOM 501 C CA . ASP A 1 70 ? 8.609 1.841 7.824 1 96 70 ASP A CA 1
ATOM 502 C C . ASP A 1 70 ? 8.352 1.3 6.418 1 96 70 ASP A C 1
ATOM 504 O O . ASP A 1 70 ? 7.504 1.83 5.691 1 96 70 ASP A O 1
ATOM 508 N N . ASP A 1 71 ? 8.992 0.227 6.066 1 97.25 71 ASP A N 1
ATOM 509 C CA . ASP A 1 71 ? 8.977 -0.272 4.695 1 97.25 71 ASP A CA 1
ATOM 510 C C . ASP A 1 71 ? 7.613 -0.871 4.348 1 97.25 71 ASP A C 1
ATOM 512 O O . ASP A 1 71 ? 7.273 -1.002 3.17 1 97.25 71 ASP A O 1
ATOM 516 N N . SER A 1 72 ? 6.809 -1.279 5.383 1 94.56 72 SER A N 1
ATOM 517 C CA . SER A 1 72 ? 5.512 -1.887 5.098 1 94.56 72 SER A CA 1
ATOM 518 C C . SER A 1 72 ? 4.582 -0.901 4.402 1 94.56 72 SER A C 1
ATOM 520 O O . SER A 1 72 ? 3.721 -1.302 3.615 1 94.56 72 SER A O 1
ATOM 522 N N . LEU A 1 73 ? 4.859 0.339 4.574 1 94.38 73 LEU A N 1
ATOM 523 C CA . LEU A 1 73 ? 4.016 1.369 3.977 1 94.38 73 LEU A CA 1
ATOM 524 C C . LEU A 1 73 ? 4.492 1.714 2.568 1 94.38 73 LEU A C 1
ATOM 526 O O . LEU A 1 73 ? 3.836 2.479 1.857 1 94.38 73 LEU A O 1
ATOM 530 N N . CYS A 1 74 ? 5.578 1.095 2.176 1 96.94 74 CYS A N 1
ATOM 531 C CA . CYS A 1 74 ? 6.105 1.247 0.823 1 96.94 74 CYS A CA 1
ATOM 532 C C . CYS A 1 74 ? 5.969 -0.051 0.036 1 96.94 74 CYS A C 1
ATOM 534 O O . CYS A 1 74 ? 6.891 -0.447 -0.679 1 96.94 74 CYS A O 1
ATOM 536 N N . GLY A 1 75 ? 4.867 -0.671 0.294 1 95 75 GLY A N 1
ATOM 537 C CA . GLY A 1 75 ? 4.609 -1.928 -0.392 1 95 75 GLY A CA 1
ATOM 538 C C . GLY A 1 75 ? 5.457 -3.074 0.125 1 95 75 GLY A C 1
ATOM 539 O O . GLY A 1 75 ? 5.453 -4.164 -0.449 1 95 75 GLY A O 1
ATOM 540 N N . GLY A 1 76 ? 6.242 -2.811 1.118 1 96.62 76 GLY A N 1
ATOM 541 C CA . GLY A 1 76 ? 7.07 -3.842 1.721 1 96.62 76 GLY A CA 1
ATOM 542 C C . GLY A 1 76 ? 8.492 -3.84 1.201 1 96.62 76 GLY A C 1
ATOM 543 O O . GLY A 1 76 ? 9.352 -4.551 1.728 1 96.62 76 GLY A O 1
ATOM 544 N N . LEU A 1 77 ? 8.781 -3.021 0.19 1 98.31 77 LEU A N 1
ATOM 545 C CA . LEU A 1 77 ? 10.109 -3.002 -0.397 1 98.31 77 LEU A CA 1
ATOM 546 C C . LEU A 1 77 ? 11.156 -2.584 0.636 1 98.31 77 LEU A C 1
ATOM 548 O O . LEU A 1 77 ? 11.18 -1.432 1.071 1 98.31 77 LEU A O 1
ATOM 552 N N . LYS A 1 78 ? 12.023 -3.492 0.914 1 98.56 78 LYS A N 1
ATOM 553 C CA . LYS A 1 78 ? 13.008 -3.27 1.97 1 98.56 78 LYS A CA 1
ATOM 554 C C . LYS A 1 78 ? 13.945 -2.117 1.615 1 98.56 78 LYS A C 1
ATOM 556 O O . LYS A 1 78 ? 14.461 -2.055 0.498 1 98.56 78 LYS A O 1
ATOM 561 N N . GLY A 1 79 ? 14.07 -1.216 2.6 1 98.44 79 GLY A N 1
ATOM 562 C CA . GLY A 1 79 ? 15 -0.111 2.424 1 98.44 79 GLY A CA 1
ATOM 563 C C . GLY A 1 79 ? 14.398 1.063 1.678 1 98.44 79 GLY A C 1
ATOM 564 O O . GLY A 1 79 ? 15.07 2.061 1.425 1 98.44 79 GLY A O 1
ATOM 565 N N . SER A 1 80 ? 13.133 0.97 1.331 1 98.69 80 SER A N 1
ATOM 566 C CA . SER A 1 80 ? 12.523 1.989 0.484 1 98.69 80 SER A CA 1
ATOM 567 C C . SER A 1 80 ? 11.977 3.146 1.315 1 98.69 80 SER A C 1
ATOM 569 O O . SER A 1 80 ? 11.766 4.242 0.796 1 98.69 80 SER A O 1
ATOM 571 N N . CYS A 1 81 ? 11.727 2.922 2.568 1 98.38 81 CYS A N 1
ATOM 572 C CA . CYS A 1 81 ? 11.312 4.035 3.412 1 98.38 81 CYS A CA 1
ATOM 573 C C . CYS A 1 81 ? 12.516 4.859 3.861 1 98.38 81 CYS A C 1
ATOM 575 O O . CYS A 1 81 ? 13.336 4.383 4.648 1 98.38 81 CYS A O 1
ATOM 577 N N . ASP A 1 82 ? 12.508 6.086 3.309 1 96.81 82 ASP A N 1
ATOM 578 C CA . ASP A 1 82 ? 13.539 7.004 3.771 1 96.81 82 ASP A CA 1
ATOM 579 C C . ASP A 1 82 ? 13.18 7.602 5.129 1 96.81 82 ASP A C 1
ATOM 581 O O . ASP A 1 82 ? 12.375 8.531 5.211 1 96.81 82 ASP A O 1
ATOM 585 N N . LEU A 1 83 ? 13.797 7.125 6.156 1 92.94 83 LEU A N 1
ATOM 586 C CA . LEU A 1 83 ? 13.422 7.453 7.527 1 92.94 83 LEU A CA 1
ATOM 587 C C . LEU A 1 83 ? 13.875 8.859 7.891 1 92.94 83 LEU A C 1
ATOM 589 O O . LEU A 1 83 ? 13.461 9.406 8.914 1 92.94 83 LEU A O 1
ATOM 593 N N . LYS A 1 84 ? 14.672 9.438 7.055 1 90.56 84 LYS A N 1
ATOM 594 C CA . LYS A 1 84 ? 15.086 10.82 7.293 1 90.56 84 LYS A CA 1
ATOM 595 C C . LYS A 1 84 ? 13.945 11.789 7 1 90.56 84 LYS A C 1
ATOM 597 O O . LYS A 1 84 ? 13.805 12.812 7.672 1 90.56 84 LYS A O 1
ATOM 602 N N . VAL A 1 85 ? 13.18 11.453 5.984 1 90.62 85 VAL A N 1
ATOM 603 C CA . VAL A 1 85 ? 12.141 12.391 5.566 1 90.62 85 VAL A CA 1
ATOM 604 C C . VAL A 1 85 ? 10.773 11.719 5.637 1 90.62 85 VAL A C 1
ATOM 606 O O . VAL A 1 85 ? 9.742 12.352 5.387 1 90.62 85 VAL A O 1
ATOM 609 N N . ASP A 1 86 ? 10.672 10.367 5.934 1 93.69 86 ASP A N 1
ATOM 610 C CA . ASP A 1 86 ? 9.453 9.586 6.113 1 93.69 86 ASP A CA 1
ATOM 611 C C . ASP A 1 86 ? 8.672 9.477 4.805 1 93.69 86 ASP A C 1
ATOM 613 O O . ASP A 1 86 ? 7.445 9.609 4.797 1 93.69 86 ASP A O 1
ATOM 617 N N . ILE A 1 87 ? 9.391 9.336 3.721 1 95.81 87 ILE A N 1
ATOM 618 C CA . ILE A 1 87 ? 8.758 9.188 2.416 1 95.81 87 ILE A CA 1
ATOM 619 C C . ILE A 1 87 ? 9.312 7.949 1.711 1 95.81 87 ILE A C 1
ATOM 621 O O . ILE A 1 87 ? 10.492 7.617 1.86 1 95.81 87 ILE A O 1
ATOM 625 N N . CYS A 1 88 ? 8.508 7.301 0.982 1 97.06 88 CYS A N 1
ATOM 626 C CA . CYS A 1 88 ? 8.938 6.137 0.215 1 97.06 88 CYS A CA 1
ATOM 627 C C . CYS A 1 88 ? 9.805 6.551 -0.966 1 97.06 88 CYS A C 1
ATOM 629 O O . CYS A 1 88 ? 9.438 7.441 -1.733 1 97.06 88 CYS A O 1
ATOM 631 N N . ASP A 1 89 ? 10.898 5.969 -1.042 1 98.19 89 ASP A N 1
ATOM 632 C CA . ASP A 1 89 ? 11.797 6.059 -2.188 1 98.19 89 ASP A CA 1
ATOM 633 C C . ASP A 1 89 ? 12.109 4.672 -2.75 1 98.19 89 ASP A C 1
ATOM 635 O O . ASP A 1 89 ? 13.016 3.986 -2.268 1 98.19 89 ASP A O 1
ATOM 639 N N . CYS A 1 90 ? 11.391 4.336 -3.803 1 98.44 90 CYS A N 1
ATOM 640 C CA . CYS A 1 90 ? 11.492 2.982 -4.34 1 98.44 90 CYS A CA 1
ATOM 641 C C . CYS A 1 90 ? 12.836 2.766 -5.02 1 98.44 90 CYS A C 1
ATOM 643 O O . CYS A 1 90 ? 13.398 1.67 -4.961 1 98.44 90 CYS A O 1
ATOM 645 N N . SER A 1 91 ? 13.305 3.812 -5.676 1 98.31 91 SER A N 1
ATOM 646 C CA . SER A 1 91 ? 14.625 3.717 -6.289 1 98.31 91 SER A CA 1
ATOM 647 C C . SER A 1 91 ? 15.695 3.4 -5.246 1 98.31 91 SER A C 1
ATOM 649 O O . SER A 1 91 ? 16.531 2.527 -5.461 1 98.31 91 SER A O 1
ATOM 651 N N . LEU A 1 92 ? 15.578 4.148 -4.133 1 97.88 92 LEU A N 1
ATOM 652 C CA . LEU A 1 92 ? 16.5 3.896 -3.027 1 97.88 92 LEU A CA 1
ATOM 653 C C . LEU A 1 92 ? 16.422 2.441 -2.576 1 97.88 92 LEU A C 1
ATOM 655 O O . LEU A 1 92 ? 17.438 1.804 -2.344 1 97.88 92 LEU A O 1
ATOM 659 N N . GLY A 1 93 ? 15.242 1.903 -2.479 1 98.56 93 GLY A N 1
ATOM 660 C CA . GLY A 1 93 ? 15.055 0.515 -2.086 1 98.56 93 GLY A CA 1
ATOM 661 C C . GLY A 1 93 ? 15.734 -0.465 -3.025 1 98.56 93 GLY A C 1
ATOM 662 O O . GLY A 1 93 ? 16.438 -1.37 -2.58 1 98.56 93 GLY A O 1
ATOM 663 N N . PHE A 1 94 ? 15.555 -0.289 -4.328 1 98.69 94 PHE A N 1
ATOM 664 C CA . PHE A 1 94 ? 16.125 -1.208 -5.301 1 98.69 94 PHE A CA 1
ATOM 665 C C . PHE A 1 94 ? 17.641 -1.089 -5.332 1 98.69 94 PHE A C 1
ATOM 667 O O . PHE A 1 94 ? 18.344 -2.094 -5.445 1 98.69 94 PHE A O 1
ATOM 674 N N . VAL A 1 95 ? 18.094 0.125 -5.199 1 98.56 95 VAL A N 1
ATOM 675 C CA . VAL A 1 95 ? 19.547 0.322 -5.18 1 98.56 95 VAL A CA 1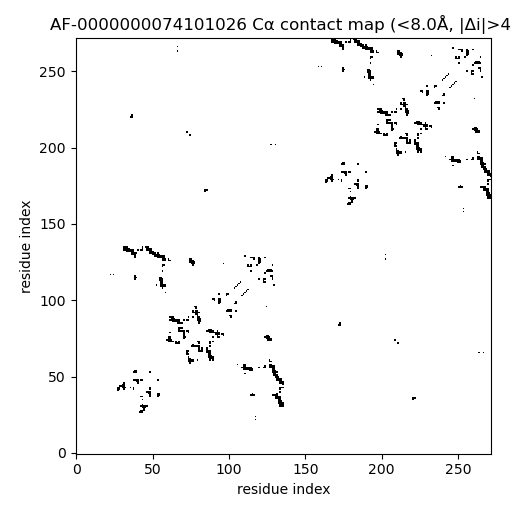
ATOM 676 C C . VAL A 1 95 ? 20.141 -0.349 -3.941 1 98.56 95 VAL A C 1
ATOM 678 O O . VAL A 1 95 ? 21.172 -1.019 -4.027 1 98.56 95 VAL A O 1
ATOM 681 N N . LYS A 1 96 ? 19.516 -0.284 -2.846 1 98.25 96 LYS A N 1
ATOM 682 C CA . LYS A 1 96 ? 19.984 -0.929 -1.617 1 98.25 96 LYS A CA 1
ATOM 683 C C . LYS A 1 96 ? 19.938 -2.449 -1.749 1 98.25 96 LYS A C 1
ATOM 685 O O . LYS A 1 96 ? 20.734 -3.15 -1.105 1 98.25 96 LYS A O 1
ATOM 690 N N . ALA A 1 97 ? 19.094 -2.916 -2.582 1 98.19 97 ALA A N 1
ATOM 691 C CA . ALA A 1 97 ? 18.969 -4.355 -2.811 1 98.19 97 ALA A CA 1
ATOM 692 C C . ALA A 1 97 ? 20.016 -4.84 -3.816 1 98.19 97 ALA A C 1
ATOM 694 O O . ALA A 1 97 ? 20.109 -6.035 -4.09 1 98.19 97 ALA A O 1
ATOM 695 N N . GLY A 1 98 ? 20.719 -3.971 -4.461 1 98.25 98 GLY A N 1
ATOM 696 C CA . GLY A 1 98 ? 21.828 -4.371 -5.309 1 98.25 98 GLY A CA 1
ATOM 697 C C . GLY A 1 98 ? 21.625 -4.012 -6.766 1 98.25 98 GLY A C 1
ATOM 698 O O . GLY A 1 98 ? 22.5 -4.277 -7.602 1 98.25 98 GLY A O 1
ATOM 699 N N . TYR A 1 99 ? 20.547 -3.359 -7.051 1 98.5 99 TYR A N 1
ATOM 700 C CA . TYR A 1 99 ? 20.344 -2.938 -8.43 1 98.5 99 TYR A CA 1
ATOM 701 C C . TYR A 1 99 ? 20.984 -1.58 -8.695 1 98.5 99 TYR A C 1
ATOM 703 O O . TYR A 1 99 ? 20.953 -0.697 -7.832 1 98.5 99 TYR A O 1
ATOM 711 N N . SER A 1 100 ? 21.422 -1.434 -9.914 1 98 100 SER A N 1
ATOM 712 C CA . SER A 1 100 ? 22.156 -0.215 -10.234 1 98 100 SER A CA 1
ATOM 713 C C . SER A 1 100 ? 21.219 0.99 -10.312 1 98 100 SER A C 1
ATOM 715 O O . SER A 1 100 ? 21.672 2.133 -10.18 1 98 100 SER A O 1
ATOM 717 N N . SER A 1 101 ? 19.953 0.764 -10.703 1 97.56 101 SER A N 1
ATOM 718 C CA . SER A 1 101 ? 18.969 1.825 -10.844 1 97.56 101 SER A CA 1
ATOM 719 C C . SER A 1 101 ? 17.547 1.273 -10.75 1 97.56 101 SER A C 1
ATOM 721 O O . SER A 1 101 ? 17.344 0.057 -10.734 1 97.56 101 SER A O 1
ATOM 723 N N . TYR A 1 102 ? 16.641 2.201 -10.617 1 97.44 102 TYR A N 1
ATOM 724 C CA . TYR A 1 102 ? 15.234 1.838 -10.695 1 97.44 102 TYR A CA 1
ATOM 725 C C . TYR A 1 102 ? 14.922 1.123 -12.008 1 97.44 102 TYR A C 1
ATOM 727 O O . TYR A 1 102 ? 14.273 0.076 -12.008 1 97.44 102 TYR A O 1
ATOM 735 N N . GLY A 1 103 ? 15.484 1.682 -13.047 1 97.75 103 GLY A N 1
ATOM 736 C CA . GLY A 1 103 ? 15.281 1.084 -14.352 1 97.75 103 GLY A CA 1
ATOM 737 C C . GLY A 1 103 ? 15.828 -0.329 -14.453 1 97.75 103 GLY A C 1
ATOM 738 O O . GLY A 1 103 ? 15.203 -1.196 -15.07 1 97.75 103 GLY A O 1
ATOM 739 N N . ALA A 1 104 ? 16.984 -0.556 -13.891 1 98.44 104 ALA A N 1
ATOM 740 C CA . ALA A 1 104 ? 17.562 -1.898 -13.883 1 98.44 104 ALA A CA 1
ATOM 741 C C . ALA A 1 104 ? 16.641 -2.883 -13.164 1 98.44 104 ALA A C 1
ATOM 743 O O . ALA A 1 104 ? 16.453 -4.012 -13.617 1 98.44 104 ALA A O 1
ATOM 744 N N . ALA A 1 105 ? 16.094 -2.463 -12.086 1 98.5 105 ALA A N 1
ATOM 745 C CA . ALA A 1 105 ? 15.164 -3.318 -11.352 1 98.5 105 ALA A CA 1
ATOM 746 C C . 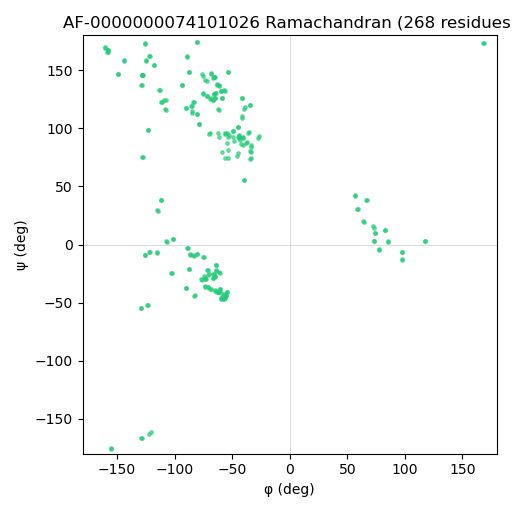ALA A 1 105 ? 13.93 -3.645 -12.188 1 98.5 105 ALA A C 1
ATOM 748 O O . ALA A 1 105 ? 13.469 -4.789 -12.211 1 98.5 105 ALA A O 1
ATOM 749 N N . MET A 1 106 ? 13.422 -2.639 -12.914 1 98 106 MET A N 1
ATOM 750 C CA . MET A 1 106 ? 12.242 -2.824 -13.75 1 98 106 MET A CA 1
ATOM 751 C C . MET A 1 106 ? 12.523 -3.809 -14.883 1 98 106 MET A C 1
ATOM 753 O O . MET A 1 106 ? 11.633 -4.555 -15.297 1 98 106 MET A O 1
ATOM 757 N N . THR A 1 107 ? 13.812 -3.85 -15.25 1 98 107 THR A N 1
ATOM 758 C CA . THR A 1 107 ? 14.195 -4.656 -16.406 1 98 107 THR A CA 1
ATOM 759 C C . THR A 1 107 ? 14.555 -6.074 -15.977 1 98 107 THR A C 1
ATOM 761 O O . THR A 1 107 ? 14.18 -7.043 -16.641 1 98 107 THR A O 1
ATOM 764 N N . PHE A 1 108 ? 15.164 -6.219 -14.891 1 98.31 108 PHE A N 1
ATOM 765 C CA . PHE A 1 108 ? 15.812 -7.492 -14.609 1 98.31 108 PHE A CA 1
ATOM 766 C C . PHE A 1 108 ? 15.164 -8.172 -13.414 1 98.31 108 PHE A C 1
ATOM 768 O O . PHE A 1 108 ? 15.477 -9.328 -13.102 1 98.31 108 PHE A O 1
ATOM 775 N N . PHE A 1 109 ? 14.312 -7.527 -12.789 1 98.69 109 PHE A N 1
ATOM 776 C CA . PHE A 1 109 ? 13.773 -8.062 -11.547 1 98.69 109 PHE A CA 1
ATOM 777 C C . PHE A 1 109 ? 12.25 -8.039 -11.562 1 98.69 109 PHE A C 1
ATOM 779 O O . PHE A 1 109 ? 11.609 -9.078 -11.367 1 98.69 109 PHE A O 1
ATOM 786 N N . CYS A 1 110 ? 11.578 -6.898 -11.805 1 98.75 110 CYS A N 1
ATOM 787 C CA . CYS A 1 110 ? 10.133 -6.727 -11.773 1 98.75 110 CYS A CA 1
ATOM 788 C C . CYS A 1 110 ? 9.461 -7.516 -12.891 1 98.75 110 CYS A C 1
ATOM 790 O O . CYS A 1 110 ? 9.852 -7.391 -14.055 1 98.75 110 CYS A O 1
ATOM 792 N N . ASN A 1 111 ? 8.57 -8.336 -12.469 1 98.44 111 ASN A N 1
ATOM 793 C CA . ASN A 1 111 ? 7.848 -9.195 -13.398 1 98.44 111 ASN A CA 1
ATOM 794 C C . ASN A 1 111 ? 8.781 -10.188 -14.086 1 98.44 111 ASN A C 1
ATOM 796 O O . ASN A 1 111 ? 8.469 -10.688 -15.172 1 98.44 111 ASN A O 1
ATOM 800 N N . VAL A 1 112 ? 9.953 -10.43 -13.516 1 98.69 112 VAL A N 1
ATOM 801 C CA . VAL A 1 112 ? 10.938 -11.352 -14.078 1 98.69 112 VAL A CA 1
ATOM 802 C C . VAL A 1 112 ? 11.281 -12.43 -13.055 1 98.69 112 VAL A C 1
ATOM 804 O O . VAL A 1 112 ? 11.164 -13.625 -13.344 1 98.69 112 VAL A O 1
ATOM 807 N N . LYS A 1 113 ? 11.664 -12.062 -11.805 1 98.75 113 LYS A N 1
ATOM 808 C CA . LYS A 1 113 ? 12.062 -12.984 -10.75 1 98.75 113 LYS A CA 1
ATOM 809 C C . LYS A 1 113 ? 10.898 -13.859 -10.312 1 98.75 113 LYS A C 1
ATOM 811 O O . LYS A 1 113 ? 9.797 -13.367 -10.07 1 98.75 113 LYS A O 1
ATOM 816 N N . ASN A 1 114 ? 11.164 -15.195 -10.281 1 98.56 114 ASN A N 1
ATOM 817 C CA . ASN A 1 114 ? 10.133 -16.141 -9.844 1 98.56 114 ASN A CA 1
ATOM 818 C C . ASN A 1 114 ? 9.836 -15.984 -8.359 1 98.56 114 ASN A C 1
ATOM 820 O O . ASN A 1 114 ? 10.742 -15.719 -7.562 1 98.56 114 ASN A O 1
ATOM 824 N N . CYS A 1 115 ? 8.609 -16.234 -8.039 1 98.25 115 CYS A N 1
ATOM 825 C CA . CYS A 1 115 ? 8.18 -16.234 -6.648 1 98.25 115 CYS A CA 1
ATOM 826 C C . CYS A 1 115 ? 6.898 -17.047 -6.48 1 98.25 115 CYS A C 1
ATOM 828 O O . CYS A 1 115 ? 6.316 -17.516 -7.461 1 98.25 115 CYS A O 1
ATOM 830 N N . THR A 1 116 ? 6.555 -17.375 -5.234 1 95.81 116 THR A N 1
ATOM 831 C CA . THR A 1 116 ? 5.27 -17.906 -4.785 1 95.81 116 THR A CA 1
ATOM 832 C C . THR A 1 116 ? 4.711 -17.047 -3.648 1 95.81 116 THR A C 1
ATOM 834 O O . THR A 1 116 ? 5.371 -16.109 -3.182 1 95.81 116 THR A O 1
ATOM 837 N N . ARG A 1 117 ? 3.506 -17.406 -3.346 1 93.69 117 ARG A N 1
ATOM 838 C CA . ARG A 1 117 ? 2.951 -16.703 -2.193 1 93.69 117 ARG A CA 1
ATOM 839 C C . ARG A 1 117 ? 3.869 -16.828 -0.982 1 93.69 117 ARG A C 1
ATOM 841 O O . ARG A 1 117 ? 4.152 -15.836 -0.307 1 93.69 117 ARG A O 1
ATOM 848 N N . ALA A 1 118 ? 4.414 -18.016 -0.799 1 94 118 ALA A N 1
ATOM 849 C CA . ALA A 1 118 ? 5.191 -18.328 0.394 1 94 118 ALA A CA 1
ATOM 850 C C . ALA A 1 118 ? 6.562 -17.672 0.353 1 94 118 ALA A C 1
ATOM 852 O O . ALA A 1 118 ? 7.121 -17.312 1.396 1 94 118 ALA A O 1
ATOM 853 N N . THR A 1 119 ? 7.055 -17.438 -0.812 1 97.06 119 THR A N 1
ATOM 854 C CA . THR A 1 119 ? 8.438 -16.984 -0.903 1 97.06 119 THR A CA 1
ATOM 855 C C . THR A 1 119 ? 8.492 -15.5 -1.274 1 97.06 119 THR A C 1
ATOM 857 O O . THR A 1 119 ? 9.578 -14.938 -1.444 1 97.06 119 THR A O 1
ATOM 860 N N . ALA A 1 120 ? 7.34 -14.883 -1.392 1 96.88 120 ALA A N 1
ATOM 861 C CA . ALA A 1 120 ? 7.258 -13.523 -1.922 1 96.88 120 ALA A CA 1
ATOM 862 C C . ALA A 1 120 ? 8.125 -12.562 -1.107 1 96.88 120 ALA A C 1
ATOM 864 O O . ALA A 1 120 ? 8.898 -11.789 -1.669 1 96.88 120 ALA A O 1
ATOM 865 N N . ALA A 1 121 ? 8.016 -12.641 0.207 1 95.88 121 ALA A N 1
ATOM 866 C CA . ALA A 1 121 ? 8.727 -11.695 1.057 1 95.88 121 ALA A CA 1
ATOM 867 C C . ALA A 1 121 ? 10.234 -11.789 0.84 1 95.88 121 ALA A C 1
ATOM 869 O O . ALA A 1 121 ? 10.93 -10.773 0.782 1 95.88 121 ALA A O 1
ATOM 870 N N . GLU A 1 122 ? 10.711 -13 0.651 1 97.44 122 GLU A N 1
ATOM 871 C CA . GLU A 1 122 ? 12.141 -13.227 0.47 1 97.44 122 GLU A CA 1
ATOM 872 C C . GLU A 1 122 ? 12.555 -12.984 -0.978 1 97.44 122 GLU A C 1
ATOM 874 O O . GLU A 1 122 ? 13.539 -12.281 -1.237 1 97.44 122 GLU A O 1
ATOM 879 N N . ASP A 1 123 ? 11.773 -13.477 -1.878 1 98.38 123 ASP A N 1
ATOM 880 C CA . ASP A 1 123 ? 12.164 -13.438 -3.283 1 98.38 123 ASP A CA 1
ATOM 881 C C . ASP A 1 123 ? 11.992 -12.031 -3.863 1 98.38 123 ASP A C 1
ATOM 883 O O . ASP A 1 123 ? 12.734 -11.633 -4.758 1 98.38 123 ASP A O 1
ATOM 887 N N . CYS A 1 124 ? 11.055 -11.359 -3.332 1 98.69 124 CYS A N 1
ATOM 888 C CA . CYS A 1 124 ? 10.695 -10.102 -3.979 1 98.69 124 CYS A CA 1
ATOM 889 C C . CYS A 1 124 ? 11.016 -8.914 -3.076 1 98.69 124 CYS A C 1
ATOM 891 O O . CYS A 1 124 ? 10.305 -7.914 -3.09 1 98.69 124 CYS A O 1
ATOM 893 N N . LEU A 1 125 ? 11.992 -9 -2.211 1 98.62 125 LEU A N 1
ATOM 894 C CA . LEU A 1 125 ? 12.539 -7.902 -1.42 1 98.62 125 LEU A CA 1
ATOM 895 C C . LEU A 1 125 ? 11.461 -7.273 -0.547 1 98.62 125 LEU A C 1
ATOM 897 O O . LEU A 1 125 ? 11.469 -6.059 -0.32 1 98.62 125 LEU A O 1
ATOM 901 N N . GLY A 1 126 ? 10.484 -8.094 -0.131 1 97.81 126 GLY A N 1
ATOM 902 C CA . GLY A 1 126 ? 9.398 -7.613 0.71 1 97.81 126 GLY A CA 1
ATOM 903 C C . GLY A 1 126 ? 8.141 -7.281 -0.071 1 97.81 126 GLY A C 1
ATOM 904 O O . GLY A 1 126 ? 7.062 -7.152 0.508 1 97.81 126 GLY A O 1
ATOM 905 N N . LEU A 1 127 ? 8.25 -7.203 -1.392 1 97.62 127 LEU A N 1
ATOM 906 C CA . LEU A 1 127 ? 7.113 -6.922 -2.256 1 97.62 127 LEU A CA 1
ATOM 907 C C . LEU A 1 127 ? 6.289 -8.18 -2.496 1 97.62 127 LEU A C 1
ATOM 909 O O . LEU A 1 127 ? 6.684 -9.273 -2.082 1 97.62 127 LEU A O 1
ATOM 913 N N . GLN A 1 128 ? 5.223 -7.977 -3.143 1 96.88 128 GLN A N 1
ATOM 914 C CA . GLN A 1 128 ? 4.305 -9.086 -3.371 1 96.88 128 GLN A CA 1
ATOM 915 C C . GLN A 1 128 ? 4.645 -9.828 -4.664 1 96.88 128 GLN A C 1
ATOM 917 O O . GLN A 1 128 ? 5.438 -9.336 -5.473 1 96.88 128 GLN A O 1
ATOM 922 N N . CYS A 1 129 ? 4.09 -11.047 -4.676 1 97.88 129 CYS A N 1
ATOM 923 C CA . CYS A 1 129 ? 4.125 -11.836 -5.906 1 97.88 129 CYS A CA 1
ATOM 924 C C . CYS A 1 129 ? 2.855 -11.617 -6.727 1 97.88 129 CYS A C 1
ATOM 926 O O . CYS A 1 129 ? 1.754 -11.594 -6.176 1 97.88 129 CYS A O 1
ATOM 928 N N . ASN A 1 130 ? 3.01 -11.469 -8.086 1 97.62 130 ASN A N 1
ATOM 929 C CA . ASN A 1 130 ? 1.825 -11.398 -8.93 1 97.62 130 ASN A CA 1
ATOM 930 C C . ASN A 1 130 ? 1.015 -12.688 -8.875 1 97.62 130 ASN A C 1
ATOM 932 O O . ASN A 1 130 ? 1.582 -13.781 -8.852 1 97.62 130 ASN A O 1
ATOM 936 N N . PHE A 1 131 ? -0.248 -12.508 -8.805 1 97.19 131 PHE A N 1
ATOM 937 C CA . PHE A 1 131 ? -1.151 -13.648 -8.695 1 97.19 131 PHE A CA 1
ATOM 938 C C . PHE A 1 131 ? -2.152 -13.664 -9.844 1 97.19 131 PHE A C 1
ATOM 940 O O . PHE A 1 131 ? -2.236 -12.703 -10.609 1 97.19 131 PHE A O 1
ATOM 947 N N . GLY A 1 132 ? -2.736 -14.82 -10.008 1 96.88 132 GLY A N 1
ATOM 948 C CA . GLY A 1 132 ? -3.846 -15.023 -10.93 1 96.88 132 GLY A CA 1
ATOM 949 C C . GLY A 1 132 ? -5.035 -15.711 -10.281 1 96.88 132 GLY A C 1
ATOM 950 O O . GLY A 1 132 ? -5.203 -15.664 -9.062 1 96.88 132 GLY A O 1
ATOM 951 N N . THR A 1 133 ? -5.902 -16.141 -11.188 1 96.12 133 THR A N 1
ATOM 952 C CA . THR A 1 133 ? -7.051 -16.922 -10.727 1 96.12 133 THR A CA 1
ATOM 953 C C . THR A 1 133 ? -7.176 -18.219 -11.5 1 96.12 133 THR A C 1
ATOM 955 O O . THR A 1 133 ? -6.832 -18.281 -12.68 1 96.12 133 THR A O 1
ATOM 958 N N . CYS A 1 134 ? -7.645 -19.25 -10.758 1 96.94 134 CYS A N 1
ATOM 959 C CA . CYS A 1 134 ? -7.77 -20.578 -11.359 1 96.94 134 CYS A CA 1
ATOM 960 C C . CYS A 1 134 ? -8.977 -20.641 -12.289 1 96.94 134 CYS A C 1
ATOM 962 O O . CYS A 1 134 ? -10.07 -20.203 -11.93 1 96.94 134 CYS A O 1
ATOM 964 N N . VAL A 1 135 ? -8.727 -21.141 -13.555 1 97.38 135 VAL A N 1
ATOM 965 C CA . VAL A 1 135 ? -9.781 -21.562 -14.469 1 97.38 135 VAL A CA 1
ATOM 966 C C . VAL A 1 135 ? -9.797 -23.078 -14.586 1 97.38 135 VAL A C 1
ATOM 968 O O . VAL A 1 135 ? -8.758 -23.703 -14.836 1 97.38 135 VAL A O 1
ATOM 971 N N . CYS A 1 136 ? -10.969 -23.672 -14.297 1 95.5 136 CYS A N 1
ATOM 972 C CA . CYS A 1 136 ? -11.07 -25.125 -14.203 1 95.5 136 CYS A CA 1
ATOM 973 C C . CYS A 1 136 ? -11.812 -25.703 -15.398 1 95.5 136 CYS A C 1
ATOM 975 O O . CYS A 1 136 ? -12.656 -25.031 -15.992 1 95.5 136 CYS A O 1
ATOM 977 N N . MET B 1 1 ? -26.594 -28.969 55.531 1 30.34 1 MET B N 1
ATOM 978 C CA . MET B 1 1 ? -25.266 -29.109 54.906 1 30.34 1 MET B CA 1
ATOM 979 C C . MET B 1 1 ? -25.156 -28.234 53.656 1 30.34 1 MET B C 1
ATOM 981 O O . MET B 1 1 ? -25.812 -28.516 52.656 1 30.34 1 MET B O 1
ATOM 985 N N . ILE B 1 2 ? -24.938 -26.844 53.812 1 34.62 2 ILE B N 1
ATOM 986 C CA . ILE B 1 2 ? -24.953 -25.734 52.875 1 34.62 2 ILE B CA 1
ATOM 987 C C . ILE B 1 2 ? -23.75 -25.828 51.938 1 34.62 2 ILE B C 1
ATOM 989 O O . ILE B 1 2 ? -22.609 -25.891 52.406 1 34.62 2 ILE B O 1
ATOM 993 N N . LEU B 1 3 ? -23.891 -26.438 50.719 1 31.69 3 LEU B N 1
ATOM 994 C CA . LEU B 1 3 ? -22.891 -26.547 49.688 1 31.69 3 LEU B CA 1
ATOM 995 C C . LEU B 1 3 ? -22.359 -25.188 49.281 1 31.69 3 LEU B C 1
ATOM 997 O O . LEU B 1 3 ? -23.109 -24.297 48.875 1 31.69 3 LEU B O 1
ATOM 1001 N N . ARG B 1 4 ? -21.219 -24.719 49.844 1 33.62 4 ARG B N 1
ATOM 1002 C CA . ARG B 1 4 ? -20.453 -23.516 49.531 1 33.62 4 ARG B CA 1
ATOM 1003 C C . ARG B 1 4 ? -19.953 -23.562 48.094 1 33.62 4 ARG B C 1
ATOM 1005 O O . ARG B 1 4 ? -19.297 -24.531 47.688 1 33.62 4 ARG B O 1
ATOM 1012 N N . HIS B 1 5 ? -20.719 -23 47.156 1 34.72 5 HIS B N 1
ATOM 1013 C CA . HIS B 1 5 ? -20.281 -22.797 45.781 1 34.72 5 HIS B CA 1
ATOM 1014 C C . HIS B 1 5 ? -18.953 -22.062 45.719 1 34.72 5 HIS B C 1
ATOM 1016 O O . HIS B 1 5 ? -18.797 -20.984 46.281 1 34.72 5 HIS B O 1
ATOM 1022 N N . LYS B 1 6 ? -17.797 -22.828 45.625 1 29.23 6 LYS B N 1
ATOM 1023 C CA . LYS B 1 6 ? -16.453 -22.281 45.375 1 29.23 6 LYS B CA 1
ATOM 1024 C C . LYS B 1 6 ? -16.438 -21.422 44.125 1 29.23 6 LYS B C 1
ATOM 1026 O O . LYS B 1 6 ? -16.609 -21.922 43 1 29.23 6 LYS B O 1
ATOM 1031 N N . ARG B 1 7 ? -16.875 -20.094 44.156 1 29.66 7 ARG B N 1
ATOM 1032 C CA . ARG B 1 7 ? -16.688 -19.156 43.031 1 29.66 7 ARG B CA 1
ATOM 1033 C C . ARG B 1 7 ? -15.219 -19.078 42.625 1 29.66 7 ARG B C 1
ATOM 1035 O O . ARG B 1 7 ? -14.352 -18.766 43.438 1 29.66 7 ARG B O 1
ATOM 1042 N N . GLN B 1 8 ? -14.812 -20 41.719 1 29.39 8 GLN B N 1
ATOM 1043 C CA . GLN B 1 8 ? -13.484 -19.906 41.125 1 29.39 8 GLN B CA 1
ATOM 1044 C C . GLN B 1 8 ? -13.234 -18.484 40.594 1 29.39 8 GLN B C 1
ATOM 1046 O O . GLN B 1 8 ? -14.016 -17.953 39.812 1 29.39 8 GLN B O 1
ATOM 1051 N N . GLU B 1 9 ? -12.555 -17.656 41.375 1 32.97 9 GLU B N 1
ATOM 1052 C CA . GLU B 1 9 ? -12.031 -16.359 40.969 1 32.97 9 GLU B CA 1
ATOM 1053 C C . GLU B 1 9 ? -11.172 -16.5 39.719 1 32.97 9 GLU B C 1
ATOM 1055 O O . GLU B 1 9 ? -10.141 -17.172 39.719 1 32.97 9 GLU B O 1
ATOM 1060 N N . VAL B 1 10 ? -11.828 -16.703 38.5 1 34.88 10 VAL B N 1
ATOM 1061 C CA . VAL B 1 10 ? -11.062 -16.656 37.281 1 34.88 10 VAL B CA 1
ATOM 1062 C C . VAL B 1 10 ? -10.188 -15.406 37.25 1 34.88 10 VAL B C 1
ATOM 1064 O O . VAL B 1 10 ? -10.68 -14.297 37.406 1 34.88 10 VAL B O 1
ATOM 1067 N N . GLU B 1 11 ? -8.969 -15.555 37.719 1 36.03 11 GLU B N 1
ATOM 1068 C CA . GLU B 1 11 ? -7.938 -14.531 37.594 1 36.03 11 GLU B CA 1
ATOM 1069 C C . GLU B 1 11 ? -7.898 -13.938 36.188 1 36.03 11 GLU B C 1
ATOM 1071 O O . GLU B 1 11 ? -7.828 -14.672 35.188 1 36.03 11 GLU B O 1
ATOM 1076 N N . ALA B 1 12 ? -8.5 -12.734 36.031 1 38.62 12 ALA B N 1
ATOM 1077 C CA . ALA B 1 12 ? -8.422 -11.898 34.844 1 38.62 12 ALA B CA 1
ATOM 1078 C C . ALA B 1 12 ? -6.984 -11.805 34.312 1 38.62 12 ALA B C 1
ATOM 1080 O O . ALA B 1 12 ? -6.086 -11.375 35.062 1 38.62 12 ALA B O 1
ATOM 1081 N N . THR B 1 13 ? -6.566 -12.906 33.594 1 36.41 13 THR B N 1
ATOM 1082 C CA . THR B 1 13 ? -5.297 -12.742 32.906 1 36.41 13 THR B CA 1
ATOM 1083 C C . THR B 1 13 ? -5.234 -11.398 32.188 1 36.41 13 THR B C 1
ATOM 1085 O O . THR B 1 13 ? -6.105 -11.086 31.375 1 36.41 13 THR B O 1
ATOM 1088 N N . THR B 1 14 ? -4.703 -10.398 32.875 1 31.52 14 THR B N 1
ATOM 1089 C CA . THR B 1 14 ? -4.434 -9.086 32.281 1 31.52 14 THR B CA 1
ATOM 1090 C C . THR B 1 14 ? -3.793 -9.234 30.906 1 31.52 14 THR B C 1
ATOM 1092 O O . THR B 1 14 ? -2.787 -9.93 30.766 1 31.52 14 THR B O 1
ATOM 1095 N N . ALA B 1 15 ? -4.625 -9.234 29.859 1 39.03 15 ALA B N 1
ATOM 1096 C CA . ALA B 1 15 ? -4.156 -9.172 28.469 1 39.03 15 ALA B CA 1
ATOM 1097 C C . ALA B 1 15 ? -2.973 -8.219 28.344 1 39.03 15 ALA B C 1
ATOM 1099 O O . ALA B 1 15 ? -2.92 -7.191 29.016 1 39.03 15 ALA B O 1
ATOM 1100 N N . PRO B 1 16 ? -1.817 -8.734 27.938 1 36.41 16 PRO B N 1
ATOM 1101 C CA . PRO B 1 16 ? -0.681 -7.844 27.688 1 36.41 16 PRO B CA 1
ATOM 1102 C C . PRO B 1 16 ? -1.081 -6.562 26.969 1 36.41 16 PRO B C 1
ATOM 1104 O O . PRO B 1 16 ? -1.995 -6.578 26.141 1 36.41 16 PRO B O 1
ATOM 1107 N N . THR B 1 17 ? -1.062 -5.383 27.641 1 32.09 17 THR B N 1
ATOM 1108 C CA . THR B 1 17 ? -1.203 -4.047 27.062 1 32.09 17 THR B CA 1
ATOM 1109 C C . THR B 1 17 ? -0.439 -3.941 25.75 1 32.09 17 THR B C 1
ATOM 1111 O O . THR B 1 17 ? 0.737 -4.305 25.672 1 32.09 17 THR B O 1
ATOM 1114 N N . THR B 1 18 ? -1.107 -4.211 24.641 1 35.75 18 THR B N 1
ATOM 1115 C CA . THR B 1 18 ? -0.538 -3.877 23.328 1 35.75 18 THR B CA 1
ATOM 1116 C C . THR B 1 18 ? 0.232 -2.561 23.406 1 35.75 18 THR B C 1
ATOM 1118 O O . THR B 1 18 ? -0.29 -1.556 23.891 1 35.75 18 THR B O 1
ATOM 1121 N N . GLU B 1 19 ? 1.544 -2.57 23.594 1 32.72 19 GLU B N 1
ATOM 1122 C CA . GLU B 1 19 ? 2.385 -1.39 23.422 1 32.72 19 GLU B CA 1
ATOM 1123 C C . GLU B 1 19 ? 1.854 -0.489 22.312 1 32.72 19 GLU B C 1
ATOM 1125 O O . GLU B 1 19 ? 1.736 -0.916 21.172 1 32.72 19 GLU B O 1
ATOM 1130 N N . GLU B 1 20 ? 0.907 0.349 22.641 1 33.53 20 GLU B N 1
ATOM 1131 C CA . GLU B 1 20 ? 0.575 1.451 21.75 1 33.53 20 GLU B CA 1
ATOM 1132 C C . GLU B 1 20 ? 1.828 2.027 21.094 1 33.53 20 GLU B C 1
ATOM 1134 O O . GLU B 1 20 ? 2.799 2.355 21.781 1 33.53 20 GLU B O 1
ATOM 1139 N N . GLY B 1 21 ? 2.258 1.519 20 1 36.56 21 GLY B N 1
ATOM 1140 C CA . GLY B 1 21 ? 3.289 2.201 19.234 1 36.56 21 GLY B CA 1
ATOM 1141 C C . GLY B 1 21 ? 3.293 3.703 19.438 1 36.56 21 GLY B C 1
ATOM 1142 O O . GLY B 1 21 ? 2.248 4.352 19.344 1 36.56 21 GLY B O 1
ATOM 1143 N N . GLU B 1 22 ? 4.07 4.234 20.406 1 34.5 22 GLU B N 1
ATOM 1144 C CA . GLU B 1 22 ? 4.328 5.66 20.578 1 34.5 22 GLU B CA 1
ATOM 1145 C C . GLU B 1 22 ? 4.371 6.379 19.234 1 34.5 22 GLU B C 1
ATOM 1147 O O . GLU B 1 22 ? 5.246 6.113 18.406 1 34.5 22 GLU B O 1
ATOM 1152 N N . ALA B 1 23 ? 3.266 6.695 18.625 1 41.41 23 ALA B N 1
ATOM 1153 C CA . ALA B 1 23 ? 3.303 7.723 17.594 1 41.41 23 ALA B CA 1
ATOM 1154 C C . ALA B 1 23 ? 4.203 8.883 18 1 41.41 23 ALA B C 1
ATOM 1156 O O . ALA B 1 23 ? 4.023 9.469 19.078 1 41.41 23 ALA B O 1
ATOM 1157 N N . SER B 1 24 ? 5.445 8.844 17.781 1 38.44 24 SER B N 1
ATOM 1158 C CA . SER B 1 24 ? 6.285 10.016 18.016 1 38.44 24 SER B CA 1
ATOM 1159 C C . SER B 1 24 ? 5.523 11.305 17.719 1 38.44 24 SER B C 1
ATOM 1161 O O . SER B 1 24 ? 5.141 11.562 16.578 1 38.44 24 SER B O 1
ATOM 1163 N N . SER B 1 25 ? 4.648 11.719 18.516 1 45.09 25 SER B N 1
ATOM 1164 C CA . SER B 1 25 ? 4.188 13.102 18.484 1 45.09 25 SER B CA 1
ATOM 1165 C C . SER B 1 25 ? 5.348 14.062 18.234 1 45.09 25 SER B C 1
ATOM 1167 O O . SER B 1 25 ? 6.07 14.422 19.172 1 45.09 25 SER B O 1
ATOM 1169 N N . THR B 1 26 ? 6.098 13.891 17.188 1 50.62 26 THR B N 1
ATOM 1170 C CA . THR B 1 26 ? 7.125 14.906 17 1 50.62 26 THR B CA 1
ATOM 1171 C C . THR B 1 26 ? 6.559 16.297 17.234 1 50.62 26 THR B C 1
ATOM 1173 O O . THR B 1 26 ? 5.637 16.734 16.531 1 50.62 26 THR B O 1
ATOM 1176 N N . SER B 1 27 ? 6.652 16.781 18.438 1 55 27 SER B N 1
ATOM 1177 C CA . SER B 1 27 ? 6.379 18.172 18.781 1 55 27 SER B CA 1
ATOM 1178 C C . SER B 1 27 ? 6.793 19.109 17.656 1 55 27 SER B C 1
ATOM 1180 O O . SER B 1 27 ? 7.836 18.906 17.031 1 55 27 SER B O 1
ATOM 1182 N N . ALA B 1 28 ? 5.812 19.859 17.141 1 64.31 28 ALA B N 1
ATOM 1183 C CA . ALA B 1 28 ? 6.082 20.875 16.125 1 64.31 28 ALA B CA 1
ATOM 1184 C C . ALA B 1 28 ? 7.348 21.656 16.453 1 64.31 28 ALA B C 1
ATOM 1186 O O . ALA B 1 28 ? 7.578 22.016 17.609 1 64.31 28 ALA B O 1
ATOM 1187 N N . PRO B 1 29 ? 8.219 21.688 15.523 1 69.06 29 PRO B N 1
ATOM 1188 C CA . PRO B 1 29 ? 9.43 22.484 15.75 1 69.06 29 PRO B CA 1
ATOM 1189 C C . PRO B 1 29 ? 9.125 23.922 16.141 1 69.06 29 PRO B C 1
ATOM 1191 O O . PRO B 1 29 ? 8.102 24.469 15.727 1 69.06 29 PRO B O 1
ATOM 1194 N N . ALA B 1 30 ? 10.031 24.438 16.938 1 81.5 30 ALA B N 1
ATOM 1195 C CA . ALA B 1 30 ? 9.914 25.844 17.344 1 81.5 30 ALA B CA 1
ATOM 1196 C C . ALA B 1 30 ? 10.117 26.781 16.156 1 81.5 30 ALA B C 1
ATOM 1198 O O . ALA B 1 30 ? 9.586 27.891 16.141 1 81.5 30 ALA B O 1
ATOM 1199 N N . THR B 1 31 ? 10.945 26.328 15.125 1 91.38 31 THR B N 1
ATOM 1200 C CA . THR B 1 31 ? 11.172 27.125 13.922 1 91.38 31 THR B CA 1
ATOM 1201 C C . THR B 1 31 ? 10.828 26.312 12.672 1 91.38 31 THR B C 1
ATOM 1203 O O . THR B 1 31 ? 10.805 25.078 12.711 1 91.38 31 THR B O 1
ATOM 1206 N N . CYS B 1 32 ? 10.586 27.172 11.68 1 95.44 32 CYS B N 1
ATOM 1207 C CA . CYS B 1 32 ? 10.25 26.547 10.406 1 95.44 32 CYS B CA 1
ATOM 1208 C C . CYS B 1 32 ? 11.453 25.812 9.82 1 95.44 32 CYS B C 1
ATOM 1210 O O . CYS B 1 32 ? 12.539 26.391 9.719 1 95.44 32 CYS B O 1
ATOM 1212 N N . VAL B 1 33 ? 11.242 24.547 9.516 1 93.62 33 VAL B N 1
ATOM 1213 C CA . VAL B 1 33 ? 12.258 23.734 8.836 1 93.62 33 VAL B CA 1
ATOM 1214 C C . VAL B 1 33 ? 11.82 23.484 7.395 1 93.62 33 VAL B C 1
ATOM 1216 O O . VAL B 1 33 ? 10.82 22.797 7.152 1 93.62 33 VAL B O 1
ATOM 1219 N N . PHE B 1 34 ? 12.609 24 6.438 1 94.25 34 PHE B N 1
ATOM 1220 C CA . PHE B 1 34 ? 12.297 23.859 5.02 1 94.25 34 PHE B CA 1
ATOM 1221 C C . PHE B 1 34 ? 12.172 22.406 4.625 1 94.25 34 PHE B C 1
ATOM 1223 O O . PHE B 1 34 ? 12.969 21.562 5.051 1 94.25 34 PHE B O 1
ATOM 1230 N N . ASN B 1 35 ? 11.094 22.031 3.875 1 93.12 35 ASN B N 1
ATOM 1231 C CA . ASN B 1 35 ? 10.836 20.734 3.275 1 93.12 35 ASN B CA 1
ATOM 1232 C C . ASN B 1 35 ? 10.453 19.703 4.332 1 93.12 35 ASN B C 1
ATOM 1234 O O . ASN B 1 35 ? 10.375 18.5 4.035 1 93.12 35 ASN B O 1
ATOM 1238 N N . ASN B 1 36 ? 10.117 20.172 5.543 1 93.25 36 ASN B N 1
ATOM 1239 C CA . ASN B 1 36 ? 9.586 19.266 6.547 1 93.25 36 ASN B CA 1
ATOM 1240 C C . ASN B 1 36 ? 8.164 18.812 6.211 1 93.25 36 ASN B C 1
ATOM 1242 O O . ASN B 1 36 ? 7.359 19.609 5.727 1 93.25 36 ASN B O 1
ATOM 1246 N N . LEU B 1 37 ? 7.996 17.516 6.512 1 94.06 37 LEU B N 1
ATOM 1247 C CA . LEU B 1 37 ? 6.641 17 6.32 1 94.06 37 LEU B CA 1
ATOM 1248 C C . LEU B 1 37 ? 5.652 17.734 7.227 1 94.06 37 LEU B C 1
ATOM 1250 O O . LEU B 1 37 ? 5.949 17.984 8.398 1 94.06 37 LEU B O 1
ATOM 1254 N N . CYS B 1 38 ? 4.492 18.094 6.68 1 95.81 38 CYS B N 1
ATOM 1255 C CA . CYS B 1 38 ? 3.514 18.844 7.457 1 95.81 38 CYS B CA 1
ATOM 1256 C C . CYS B 1 38 ? 2.092 18.422 7.105 1 95.81 38 CYS B C 1
ATOM 1258 O O . CYS B 1 3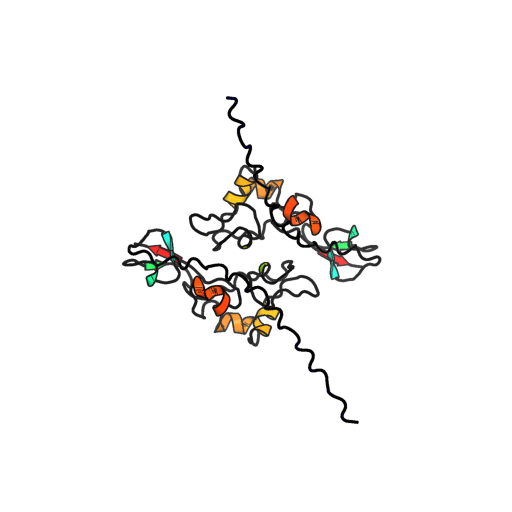8 ? 1.865 17.797 6.07 1 95.81 38 CYS B O 1
ATOM 1260 N N . TYR B 1 39 ? 1.176 18.688 8.039 1 97.25 39 TYR B N 1
ATOM 1261 C CA . TYR B 1 39 ? -0.235 18.359 7.871 1 97.25 39 TYR B CA 1
ATOM 1262 C C . TYR B 1 39 ? -1.111 19.594 8.078 1 97.25 39 TYR B C 1
ATOM 1264 O O . TYR B 1 39 ? -2.33 19.531 7.898 1 97.25 39 TYR B O 1
ATOM 1272 N N . SER B 1 40 ? -0.486 20.656 8.539 1 96.75 40 SER B N 1
ATOM 1273 C CA . SER B 1 40 ? -1.091 21.984 8.68 1 96.75 40 SER B CA 1
ATOM 1274 C C . SER B 1 40 ? -0.027 23.062 8.781 1 96.75 40 SER B C 1
ATOM 1276 O O . SER B 1 40 ? 1.161 22.766 8.922 1 96.75 40 SER B O 1
ATOM 1278 N N . ASN B 1 41 ? -0.51 24.312 8.672 1 95.81 41 ASN B N 1
ATOM 1279 C CA . ASN B 1 41 ? 0.422 25.422 8.836 1 95.81 41 ASN B CA 1
ATOM 1280 C C . ASN B 1 41 ? 1.061 25.406 10.227 1 95.81 41 ASN B C 1
ATOM 1282 O O . ASN B 1 41 ? 2.172 25.906 10.398 1 95.81 41 ASN B O 1
ATOM 1286 N N . GLU B 1 42 ? 0.416 24.797 11.242 1 94.62 42 GLU B N 1
ATOM 1287 C CA . GLU B 1 42 ? 0.942 24.734 12.602 1 94.62 42 GLU B CA 1
ATOM 1288 C C . GLU B 1 42 ? 2.244 23.938 12.648 1 94.62 42 GLU B C 1
ATOM 1290 O O . GLU B 1 42 ? 3.078 24.156 13.531 1 94.62 42 GLU B O 1
ATOM 1295 N N . ASP B 1 43 ? 2.463 23.172 11.617 1 94.81 43 ASP B N 1
ATOM 1296 C CA . ASP B 1 43 ? 3.67 22.344 11.539 1 94.81 43 ASP B CA 1
ATOM 1297 C C . ASP B 1 43 ? 4.832 23.141 10.945 1 94.81 43 ASP B C 1
ATOM 1299 O O . ASP B 1 43 ? 5.969 22.656 10.93 1 94.81 43 ASP B O 1
ATOM 1303 N N . CYS B 1 44 ? 4.488 24.328 10.453 1 96.94 44 CYS B N 1
ATOM 1304 C CA . CYS B 1 44 ? 5.457 25.203 9.812 1 96.94 44 CYS B CA 1
ATOM 1305 C C . CYS B 1 44 ? 5.422 26.594 10.43 1 96.94 44 CYS B C 1
ATOM 1307 O O . CYS B 1 44 ? 4.996 27.562 9.789 1 96.94 44 CYS B O 1
ATOM 1309 N N . PRO B 1 45 ? 6.02 26.703 11.695 1 95.5 45 PRO B N 1
ATOM 1310 C CA . PRO B 1 45 ? 5.906 28.016 12.344 1 95.5 45 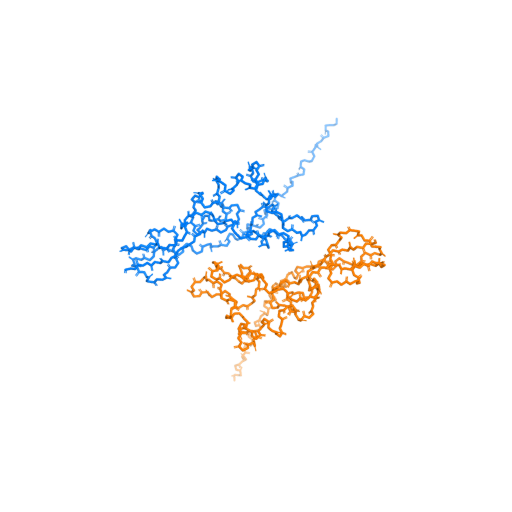PRO B CA 1
ATOM 1311 C C . PRO B 1 45 ? 6.523 29.141 11.516 1 95.5 45 PRO B C 1
ATOM 1313 O O . PRO B 1 45 ? 7.703 29.062 11.156 1 95.5 45 PRO B O 1
ATOM 1316 N N . GLY B 1 46 ? 5.664 30.172 11.289 1 95.38 46 GLY B N 1
ATOM 1317 C CA . GLY B 1 46 ? 6.129 31.297 10.508 1 95.38 46 GLY B CA 1
ATOM 1318 C C . GLY B 1 46 ? 6.16 31.031 9.016 1 95.38 46 GLY B C 1
ATOM 1319 O O . GLY B 1 46 ? 6.477 31.906 8.227 1 95.38 46 GLY B O 1
ATOM 1320 N N . GLY B 1 47 ? 5.844 29.797 8.586 1 97.25 47 GLY B N 1
ATOM 1321 C CA . GLY B 1 47 ? 5.816 29.391 7.188 1 97.25 47 GLY B CA 1
ATOM 1322 C C . GLY B 1 47 ? 4.465 28.859 6.746 1 97.25 47 GLY B C 1
ATOM 1323 O O . GLY B 1 47 ? 3.43 29.25 7.289 1 97.25 47 GLY B O 1
ATOM 1324 N N . GLN B 1 48 ? 4.508 28.172 5.621 1 97.81 48 GLN B N 1
ATOM 1325 C CA . GLN B 1 48 ? 3.295 27.594 5.059 1 97.81 48 GLN B CA 1
ATOM 1326 C C . GLN B 1 48 ? 3.484 26.109 4.762 1 97.81 48 GLN B C 1
ATOM 1328 O O . GLN B 1 48 ? 4.551 25.688 4.305 1 97.81 48 GLN B O 1
ATOM 1333 N N . CYS B 1 49 ? 2.461 25.297 5.109 1 97.94 49 CYS B N 1
ATOM 1334 C CA . CYS B 1 49 ? 2.398 23.891 4.676 1 97.94 49 CYS B CA 1
ATOM 1335 C C . CYS B 1 49 ? 1.77 23.781 3.293 1 97.94 49 CYS B C 1
ATOM 1337 O O . CYS B 1 49 ? 0.576 24.047 3.127 1 97.94 49 CYS B O 1
ATOM 1339 N N . VAL B 1 50 ? 2.566 23.359 2.301 1 98.31 50 VAL B N 1
ATOM 1340 C CA . VAL B 1 50 ? 2.078 23.344 0.926 1 98.31 50 VAL B CA 1
ATOM 1341 C C . VAL B 1 50 ? 1.944 21.906 0.428 1 98.31 50 VAL B C 1
ATOM 1343 O O . VAL B 1 50 ? 2.799 21.062 0.711 1 98.31 50 VAL B O 1
ATOM 1346 N N . GLY B 1 51 ? 0.81 21.578 -0.201 1 97.25 51 GLY B N 1
ATOM 1347 C CA . GLY B 1 51 ? 0.509 20.281 -0.77 1 97.25 51 GLY B CA 1
ATOM 1348 C C . GLY B 1 51 ? -0.948 20.125 -1.16 1 97.25 51 GLY B C 1
ATOM 1349 O O . GLY B 1 51 ? -1.764 21.016 -0.912 1 97.25 51 GLY B O 1
ATOM 1350 N N . ALA B 1 52 ? -1.21 18.984 -1.816 1 96.31 52 ALA B N 1
ATOM 1351 C CA . ALA B 1 52 ? -2.588 18.719 -2.221 1 96.31 52 ALA B CA 1
ATOM 1352 C C . ALA B 1 52 ? -3.389 18.109 -1.076 1 96.31 52 ALA B C 1
ATOM 1354 O O . ALA B 1 52 ? -2.971 17.109 -0.485 1 96.31 52 ALA B O 1
ATOM 1355 N N . PHE B 1 53 ? -4.469 18.75 -0.706 1 97.88 53 PHE B N 1
ATOM 1356 C CA . PHE B 1 53 ? -5.438 18.281 0.274 1 97.88 53 PHE B CA 1
ATOM 1357 C C . PHE B 1 53 ? -4.762 18 1.613 1 97.88 53 PHE B C 1
ATOM 1359 O O . PHE B 1 53 ? -5.074 17.016 2.281 1 97.88 53 PHE B O 1
ATOM 1366 N N . VAL B 1 54 ? -3.877 18.922 1.954 1 98.25 54 VAL B N 1
ATOM 1367 C CA . VAL B 1 54 ? -3.127 18.75 3.195 1 98.25 54 VAL B CA 1
ATOM 1368 C C . VAL B 1 54 ? -4.094 18.688 4.375 1 98.25 54 VAL B C 1
ATOM 1370 O O . VAL B 1 54 ? -5.035 19.469 4.465 1 98.25 54 VAL B O 1
ATOM 1373 N N . GLY B 1 55 ? -3.857 17.688 5.215 1 98.25 55 GLY B N 1
ATOM 1374 C CA . GLY B 1 55 ? -4.652 17.609 6.43 1 98.25 55 GLY B CA 1
ATOM 1375 C C . GLY B 1 55 ? -6.004 16.953 6.211 1 98.25 55 GLY B C 1
ATOM 1376 O O . GLY B 1 55 ? -6.891 17.031 7.062 1 98.25 55 GLY B O 1
ATOM 1377 N N . LYS B 1 56 ? -6.164 16.312 5.004 1 98.81 56 LYS B N 1
ATOM 1378 C CA . LYS B 1 56 ? -7.387 15.578 4.695 1 98.81 56 LYS B CA 1
ATOM 1379 C C . LYS B 1 56 ? -7.098 14.094 4.461 1 98.81 56 LYS B C 1
ATOM 1381 O O . LYS B 1 56 ? -5.984 13.727 4.086 1 98.81 56 LYS B O 1
ATOM 1386 N N . CYS B 1 57 ? -8.078 13.227 4.68 1 98.81 57 CYS B N 1
ATOM 1387 C CA . CYS B 1 57 ? -7.887 11.789 4.562 1 98.81 57 CYS B CA 1
ATOM 1388 C C . CYS B 1 57 ? -7.574 11.391 3.123 1 98.81 57 CYS B C 1
ATOM 1390 O O . CYS B 1 57 ? -8.281 11.797 2.199 1 98.81 57 CYS B O 1
ATOM 1392 N N . ASN B 1 58 ? -6.48 10.703 3.025 1 97.69 58 ASN B N 1
ATOM 1393 C CA . ASN B 1 58 ? -6.047 10.18 1.733 1 97.69 58 ASN B CA 1
ATOM 1394 C C . ASN B 1 58 ? -6.613 8.781 1.475 1 97.69 58 ASN B C 1
ATOM 1396 O O . ASN B 1 58 ? -6.242 7.824 2.152 1 97.69 58 ASN B O 1
ATOM 1400 N N . CYS B 1 59 ? -7.418 8.633 0.453 1 97.56 59 CYS B N 1
ATOM 1401 C CA . CYS B 1 59 ? -8.086 7.363 0.21 1 97.56 59 CYS B CA 1
ATOM 1402 C C . CYS B 1 59 ? -7.387 6.578 -0.892 1 97.56 59 CYS B C 1
ATOM 1404 O O . CYS B 1 59 ? -7.781 5.453 -1.206 1 97.56 59 CYS B O 1
ATOM 1406 N N . ASN B 1 60 ? -6.289 7.074 -1.38 1 93.5 60 ASN B N 1
ATOM 1407 C CA . ASN B 1 60 ? -5.605 6.445 -2.504 1 93.5 60 ASN B CA 1
ATOM 1408 C C . ASN B 1 60 ? -4.754 5.262 -2.053 1 93.5 60 ASN B C 1
ATOM 1410 O O . ASN B 1 60 ? -4.27 4.488 -2.879 1 93.5 60 ASN B O 1
ATOM 1414 N N . GLY B 1 61 ? -4.656 5.145 -0.746 1 92.81 61 GLY B N 1
ATOM 1415 C CA . GLY B 1 61 ? -3.84 4.059 -0.233 1 92.81 61 GLY B CA 1
ATOM 1416 C C . GLY B 1 61 ? -4.453 2.689 -0.46 1 92.81 61 GLY B C 1
ATOM 1417 O O . GLY B 1 61 ? -3.742 1.686 -0.523 1 92.81 61 GLY B O 1
ATOM 1418 N N . CYS B 1 62 ? -5.699 2.658 -0.568 1 96.06 62 CYS B N 1
ATOM 1419 C CA . CYS B 1 62 ? -6.367 1.395 -0.857 1 96.06 62 CYS B CA 1
ATOM 1420 C C . CYS B 1 62 ? -6.406 1.13 -2.357 1 96.06 62 CYS B C 1
ATOM 1422 O O . CYS B 1 62 ? -6.988 1.909 -3.115 1 96.06 62 CYS B O 1
ATOM 1424 N N . VAL B 1 63 ? -5.781 0.009 -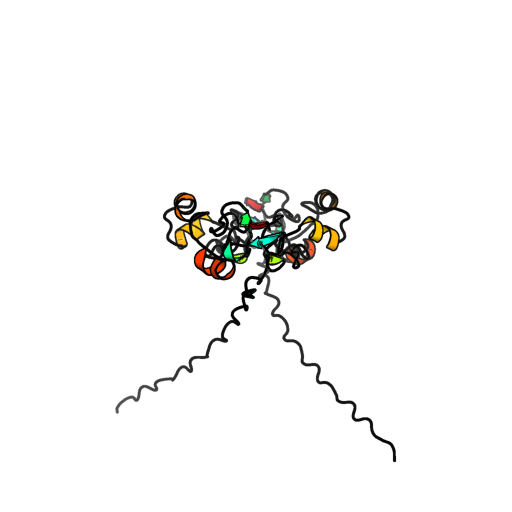2.744 1 92.44 63 VAL B N 1
ATOM 1425 C CA . VAL B 1 63 ? -5.777 -0.4 -4.145 1 92.44 63 VAL B CA 1
ATOM 1426 C C . VAL B 1 63 ? -6.621 -1.661 -4.316 1 92.44 63 VAL B C 1
ATOM 1428 O O . VAL B 1 63 ? -6.312 -2.705 -3.738 1 92.44 63 VAL B O 1
ATOM 1431 N N . ASN B 1 64 ? -7.621 -1.462 -5.215 1 94.75 64 ASN B N 1
ATOM 1432 C CA . ASN B 1 64 ? -8.516 -2.592 -5.445 1 94.75 64 ASN B CA 1
ATOM 1433 C C . ASN B 1 64 ? -7.789 -3.756 -6.113 1 94.75 64 ASN B C 1
ATOM 1435 O O . ASN B 1 64 ? -6.852 -3.547 -6.887 1 94.75 64 ASN B O 1
ATOM 1439 N N . LEU B 1 65 ? -8.203 -4.945 -5.684 1 92.19 65 LEU B N 1
ATOM 1440 C CA . LEU B 1 65 ? -7.828 -6.191 -6.344 1 92.19 65 LEU B CA 1
ATOM 1441 C C . LEU B 1 65 ? -6.375 -6.547 -6.055 1 92.19 65 LEU B C 1
ATOM 1443 O O . LEU B 1 65 ? -5.836 -7.496 -6.629 1 92.19 65 LEU B O 1
ATOM 1447 N N . GLY B 1 66 ? -5.773 -5.773 -5.07 1 91.38 66 GLY B N 1
ATOM 1448 C CA . GLY B 1 66 ? -4.488 -6.215 -4.555 1 91.38 66 GLY B CA 1
ATOM 1449 C C . GLY B 1 66 ? -4.605 -7.387 -3.596 1 91.38 66 GLY B C 1
ATOM 1450 O O . GLY B 1 66 ? -5.586 -7.5 -2.861 1 91.38 66 GLY B O 1
ATOM 1451 N N . ARG B 1 67 ? -3.625 -8.203 -3.639 1 93.19 67 ARG B N 1
ATOM 1452 C CA . ARG B 1 67 ? -3.598 -9.305 -2.678 1 93.19 67 ARG B CA 1
ATOM 1453 C C . ARG B 1 67 ? -3.434 -8.781 -1.254 1 93.19 67 ARG B C 1
ATOM 1455 O O . ARG B 1 67 ? -2.701 -7.816 -1.021 1 93.19 67 ARG B O 1
ATOM 1462 N N . CYS B 1 68 ? -4.113 -9.484 -0.315 1 95.25 68 CYS B N 1
ATOM 1463 C CA . CYS B 1 68 ? -3.975 -9.078 1.077 1 95.25 68 CYS B CA 1
ATOM 1464 C C . CYS B 1 68 ? -4.117 -10.266 2.014 1 95.25 68 CYS B C 1
ATOM 1466 O O . CYS B 1 68 ? -4.805 -11.234 1.688 1 95.25 68 CYS B O 1
ATOM 1468 N N . ASP B 1 69 ? -3.332 -10.094 3.102 1 93.19 69 ASP B N 1
ATOM 1469 C CA . ASP B 1 69 ? -3.549 -11 4.227 1 93.19 69 ASP B CA 1
ATOM 1470 C C . ASP B 1 69 ? -4.324 -10.312 5.348 1 93.19 69 ASP B C 1
ATOM 1472 O O . ASP B 1 69 ? -4.941 -10.969 6.184 1 93.19 69 ASP B O 1
ATOM 1476 N N . ASP B 1 70 ? -4.219 -9.078 5.355 1 96 70 ASP B N 1
ATOM 1477 C CA . ASP B 1 70 ? -4.949 -8.219 6.281 1 96 70 ASP B CA 1
ATOM 1478 C C . ASP B 1 70 ? -5.109 -6.809 5.715 1 96 70 ASP B C 1
ATOM 1480 O O . ASP B 1 70 ? -4.664 -6.527 4.598 1 96 70 ASP B O 1
ATOM 1484 N N . ASP B 1 71 ? -5.672 -5.922 6.488 1 97.25 71 ASP B N 1
ATOM 1485 C CA . ASP B 1 71 ? -6.055 -4.602 5.996 1 97.25 71 ASP B CA 1
ATOM 1486 C C . ASP B 1 71 ? -4.828 -3.734 5.734 1 97.25 71 ASP B C 1
ATOM 1488 O O . ASP B 1 71 ? -4.898 -2.756 4.988 1 97.25 71 ASP B O 1
ATOM 1492 N N . SER B 1 72 ? -3.652 -4.059 6.379 1 94.5 72 SER B N 1
ATOM 1493 C CA . SER B 1 72 ? -2.459 -3.24 6.188 1 94.5 72 SER B CA 1
ATOM 1494 C C . SER B 1 72 ? -1.989 -3.281 4.738 1 94.5 72 SER B C 1
ATOM 1496 O O . SER B 1 72 ? -1.403 -2.314 4.242 1 94.5 72 SER B O 1
ATOM 1498 N N . LEU B 1 73 ? -2.379 -4.301 4.047 1 94.5 73 LEU B N 1
ATOM 1499 C CA . LEU B 1 73 ? -1.959 -4.453 2.66 1 94.5 73 LEU B CA 1
ATOM 1500 C C . LEU B 1 73 ? -2.939 -3.766 1.717 1 94.5 73 LEU B C 1
ATOM 1502 O O . LEU B 1 73 ? -2.693 -3.684 0.511 1 94.5 73 LEU B O 1
ATOM 1506 N N . CYS B 1 74 ? -3.988 -3.229 2.301 1 96.94 74 CYS B N 1
ATOM 1507 C CA . CYS B 1 74 ? -4.965 -2.451 1.547 1 96.94 74 CYS B CA 1
ATOM 1508 C C . CYS B 1 74 ? -4.91 -0.979 1.937 1 96.94 74 CYS B C 1
ATOM 1510 O O . CYS B 1 74 ? -5.949 -0.336 2.1 1 96.94 74 CYS B O 1
ATOM 1512 N N . GLY B 1 75 ? -3.715 -0.57 2.148 1 95.06 75 GLY B N 1
ATOM 1513 C CA . GLY B 1 75 ? -3.518 0.82 2.531 1 95.06 75 GLY B CA 1
ATOM 1514 C C . GLY B 1 75 ? -3.949 1.113 3.955 1 95.06 75 GLY B C 1
ATOM 1515 O O . GLY B 1 75 ? -3.984 2.273 4.371 1 95.06 75 GLY B O 1
ATOM 1516 N N . GLY B 1 76 ? -4.367 0.104 4.648 1 96.62 76 GLY B N 1
ATOM 1517 C CA . GLY B 1 76 ? -4.77 0.261 6.039 1 96.62 76 GLY B CA 1
ATOM 1518 C C . GLY B 1 76 ? -6.27 0.407 6.211 1 96.62 76 GLY B C 1
ATOM 1519 O O . GLY B 1 76 ? -6.777 0.386 7.332 1 96.62 76 GLY B O 1
ATOM 1520 N N . LEU B 1 77 ? -7.008 0.512 5.102 1 98.31 77 LEU B N 1
ATOM 1521 C CA . LEU B 1 77 ? -8.453 0.709 5.188 1 98.31 77 LEU B CA 1
ATOM 1522 C C . LEU B 1 77 ? -9.117 -0.471 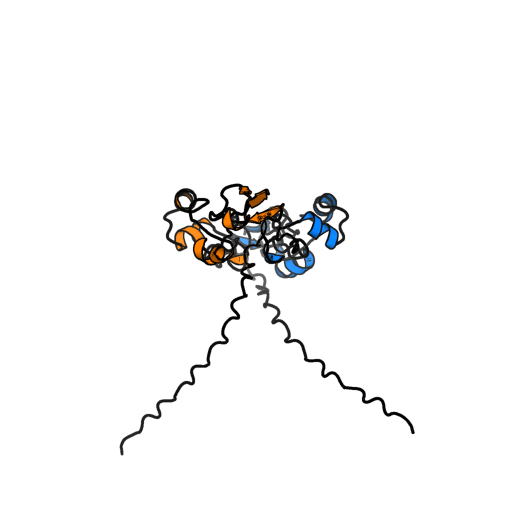5.883 1 98.31 77 LEU B C 1
ATOM 1524 O O . LEU B 1 77 ? -9.164 -1.575 5.336 1 98.31 77 LEU B O 1
ATOM 1528 N N . LYS B 1 78 ? -9.688 -0.161 7 1 98.56 78 LYS B N 1
ATOM 1529 C CA . LYS B 1 78 ? -10.266 -1.212 7.832 1 98.56 78 LYS B CA 1
ATOM 1530 C C . LYS B 1 78 ? -11.438 -1.894 7.125 1 98.56 78 LYS B C 1
ATOM 1532 O O . LYS B 1 78 ? -12.312 -1.222 6.582 1 98.56 78 LYS B O 1
ATOM 1537 N N . GLY B 1 79 ? -11.344 -3.23 7.137 1 98.38 79 GLY B N 1
ATOM 1538 C CA . GLY B 1 79 ? -12.438 -4.008 6.566 1 98.38 79 GLY B CA 1
ATOM 1539 C C . GLY B 1 79 ? -12.312 -4.191 5.066 1 98.38 79 GLY B C 1
ATOM 1540 O O . GLY B 1 79 ? -13.188 -4.797 4.438 1 98.38 79 GLY B O 1
ATOM 1541 N N . SER B 1 80 ? -11.25 -3.699 4.488 1 98.69 80 SER B N 1
ATOM 1542 C CA . SER B 1 80 ? -11.133 -3.707 3.035 1 98.69 80 SER B CA 1
ATOM 1543 C C . SER B 1 80 ? -10.516 -5.008 2.537 1 98.69 80 SER B C 1
ATOM 1545 O O . SER B 1 80 ? -10.656 -5.359 1.363 1 98.69 80 SER B O 1
ATOM 1547 N N . CYS B 1 81 ? -9.82 -5.711 3.367 1 98.38 81 CYS B N 1
ATOM 1548 C CA . CYS B 1 81 ? -9.312 -7.012 2.949 1 98.38 81 CYS B CA 1
ATOM 1549 C C . CYS B 1 81 ? -10.391 -8.078 3.055 1 98.38 81 CYS B C 1
ATOM 1551 O O . CYS B 1 81 ? -10.812 -8.438 4.156 1 98.38 81 CYS B O 1
ATOM 1553 N N . ASP B 1 82 ? -10.758 -8.531 1.845 1 96.75 82 ASP B N 1
ATOM 1554 C CA . ASP B 1 82 ? -11.695 -9.648 1.832 1 96.75 82 ASP B CA 1
ATOM 1555 C C . ASP B 1 82 ? -10.977 -10.969 2.107 1 96.75 82 ASP B C 1
ATOM 1557 O O . ASP B 1 82 ? -10.352 -11.539 1.213 1 96.75 82 ASP B O 1
ATOM 1561 N N . LEU B 1 83 ? -11.117 -11.461 3.293 1 92.94 83 LEU B N 1
ATOM 1562 C CA . LEU B 1 83 ? -10.336 -12.602 3.766 1 92.94 83 LEU B CA 1
ATOM 1563 C C . LEU B 1 83 ? -10.844 -13.898 3.141 1 92.94 83 LEU B C 1
ATOM 1565 O O . LEU B 1 83 ? -10.188 -14.938 3.232 1 92.94 83 LEU B O 1
ATOM 1569 N N . LYS B 1 84 ? -11.969 -13.828 2.494 1 90.56 84 LYS B N 1
ATOM 1570 C CA . LYS B 1 84 ? -12.477 -15.008 1.802 1 90.56 84 LYS B CA 1
ATOM 1571 C C . LYS B 1 84 ? -11.672 -15.297 0.538 1 90.56 84 LYS B C 1
ATOM 1573 O O . LYS B 1 84 ? -11.469 -16.453 0.176 1 90.56 84 LYS B O 1
ATOM 1578 N N . VAL B 1 85 ? -11.258 -14.234 -0.113 1 90.5 85 VAL B N 1
ATOM 1579 C CA . VAL B 1 85 ? -10.586 -14.422 -1.393 1 90.5 85 VAL B CA 1
ATOM 1580 C C . VAL B 1 85 ? -9.195 -13.797 -1.343 1 90.5 85 VAL B C 1
ATOM 1582 O O . VAL B 1 85 ? -8.422 -13.906 -2.301 1 90.5 85 VAL B O 1
ATOM 1585 N N . ASP B 1 86 ? -8.797 -13.055 -0.239 1 93.62 86 ASP B N 1
ATOM 1586 C CA . ASP B 1 86 ? -7.492 -12.461 0.008 1 93.62 86 ASP B CA 1
ATOM 1587 C C . ASP B 1 86 ? -7.207 -11.336 -0.981 1 93.62 86 ASP B C 1
ATOM 1589 O O . ASP B 1 86 ? -6.094 -11.219 -1.5 1 93.62 86 ASP B O 1
ATOM 1593 N N . ILE B 1 87 ? -8.227 -10.57 -1.299 1 95.69 87 ILE B N 1
ATOM 1594 C CA . ILE B 1 87 ? -8.062 -9.445 -2.209 1 95.69 87 ILE B CA 1
ATOM 1595 C C . ILE B 1 87 ? -8.633 -8.18 -1.569 1 95.69 87 ILE B C 1
ATOM 1597 O O . ILE B 1 87 ? -9.617 -8.242 -0.83 1 95.69 87 ILE B O 1
ATOM 1601 N N . CYS B 1 88 ? -8.047 -7.102 -1.825 1 97.12 88 CYS B N 1
ATOM 1602 C CA . CYS B 1 88 ? -8.531 -5.82 -1.321 1 97.12 88 CYS B CA 1
ATOM 1603 C C . CYS B 1 88 ? -9.812 -5.402 -2.035 1 97.12 88 CYS B C 1
ATOM 1605 O O . CYS B 1 88 ? -9.875 -5.414 -3.268 1 97.12 88 CYS B O 1
ATOM 1607 N N . ASP B 1 89 ? -10.758 -5.113 -1.296 1 98.19 89 ASP B N 1
ATOM 1608 C CA . ASP B 1 89 ? -12 -4.5 -1.75 1 98.19 89 ASP B CA 1
ATOM 1609 C C . ASP B 1 89 ? -12.273 -3.191 -1.009 1 98.1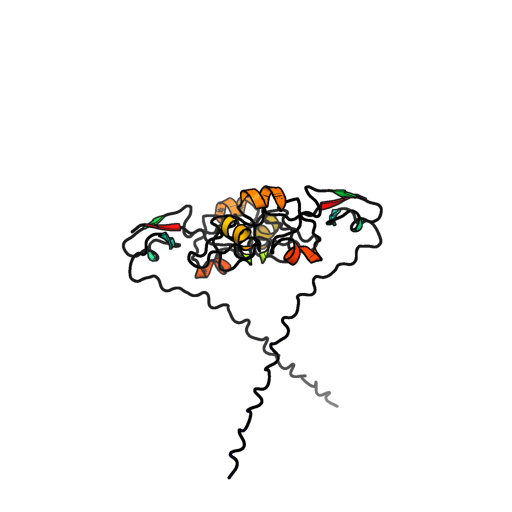9 89 ASP B C 1
ATOM 1611 O O . ASP B 1 89 ? -12.836 -3.197 0.087 1 98.19 89 ASP B O 1
ATOM 1615 N N . CYS B 1 90 ? -11.922 -2.117 -1.669 1 98.44 90 CYS B N 1
ATOM 1616 C CA . CYS B 1 90 ? -11.992 -0.818 -1.008 1 98.44 90 CYS B CA 1
ATOM 1617 C C . CYS B 1 90 ? -13.445 -0.39 -0.811 1 98.44 90 CYS B C 1
ATOM 1619 O O . CYS B 1 90 ? -13.773 0.243 0.193 1 98.44 90 CYS B O 1
ATOM 1621 N N . SER B 1 91 ? -14.25 -0.718 -1.793 1 98.25 91 SER B N 1
ATOM 1622 C CA . SER B 1 91 ? -15.672 -0.42 -1.647 1 98.25 91 SER B CA 1
ATOM 1623 C C . SER B 1 91 ? -16.25 -1.096 -0.411 1 98.25 91 SER B C 1
ATOM 1625 O O . SER B 1 91 ? -16.984 -0.466 0.363 1 98.25 91 SER B O 1
ATOM 1627 N N . LEU B 1 92 ? -15.891 -2.389 -0.301 1 97.81 92 LEU B N 1
ATOM 1628 C CA . LEU B 1 92 ? -16.312 -3.137 0.876 1 97.81 92 LEU B CA 1
ATOM 1629 C C . LEU B 1 92 ? -15.867 -2.441 2.156 1 97.81 92 LEU B C 1
ATOM 1631 O O . LEU B 1 92 ? -16.641 -2.32 3.109 1 97.81 92 LEU B O 1
ATOM 1635 N N . GLY B 1 93 ? -14.664 -1.963 2.188 1 98.62 93 GLY B N 1
ATOM 1636 C CA . GLY B 1 93 ? -14.141 -1.259 3.35 1 98.62 93 GLY B CA 1
ATOM 1637 C C . GLY B 1 93 ? -14.938 -0.019 3.703 1 98.62 93 GLY B C 1
ATOM 1638 O O . GLY B 1 93 ? -15.305 0.181 4.863 1 98.62 93 GLY B O 1
ATOM 1639 N N . PHE B 1 94 ? -15.258 0.803 2.711 1 98.69 94 PHE B N 1
ATOM 1640 C CA . PHE B 1 94 ? -15.984 2.043 2.959 1 98.69 94 PHE B CA 1
ATOM 1641 C C . PHE B 1 94 ? -17.422 1.753 3.381 1 98.69 94 PHE B C 1
ATOM 1643 O O . PHE B 1 94 ? -17.953 2.424 4.266 1 98.69 94 PHE B O 1
ATOM 1650 N N . VAL B 1 95 ? -17.969 0.766 2.771 1 98.56 95 VAL B N 1
ATOM 1651 C CA . VAL B 1 95 ? -19.328 0.397 3.145 1 98.56 95 VAL B CA 1
ATOM 1652 C C . VAL B 1 95 ? -19.359 -0.107 4.586 1 98.56 95 VAL B C 1
ATOM 1654 O O . VAL B 1 95 ? -20.234 0.262 5.367 1 98.56 95 VAL B O 1
ATOM 1657 N N . LYS B 1 96 ? -18.406 -0.848 4.992 1 98.25 96 LYS B N 1
ATOM 1658 C CA . LYS B 1 96 ? -18.312 -1.345 6.363 1 98.25 96 LYS B CA 1
ATOM 1659 C C . LYS B 1 96 ? -18.094 -0.2 7.348 1 98.25 96 LYS B C 1
ATOM 1661 O O . LYS B 1 96 ? -18.484 -0.292 8.516 1 98.25 96 LYS B O 1
ATOM 1666 N N . ALA B 1 97 ? -17.531 0.854 6.875 1 98.19 97 ALA B N 1
ATOM 1667 C CA . ALA B 1 97 ? -17.281 2.023 7.715 1 98.19 97 ALA B CA 1
ATOM 1668 C C . ALA B 1 97 ? -18.516 2.914 7.797 1 98.19 97 ALA B C 1
ATOM 1670 O O . ALA B 1 97 ? -18.516 3.92 8.516 1 98.19 97 ALA B O 1
ATOM 1671 N N . GLY B 1 98 ? -19.516 2.666 7.039 1 98.25 98 GLY B N 1
ATOM 1672 C CA . GLY B 1 98 ? -20.781 3.377 7.188 1 98.25 98 GLY B CA 1
ATOM 1673 C C . GLY B 1 98 ? -21.156 4.195 5.965 1 98.25 98 GLY B C 1
ATOM 1674 O O . GLY B 1 98 ? -22.203 4.832 5.938 1 98.25 98 GLY B O 1
ATOM 1675 N N . TYR B 1 99 ? -20.359 4.113 4.945 1 98.5 99 TYR B N 1
ATOM 1676 C CA . TYR B 1 99 ? -20.703 4.836 3.727 1 98.5 99 TYR B CA 1
ATOM 1677 C C . TYR B 1 99 ? -21.594 3.99 2.826 1 98.5 99 TYR B C 1
ATOM 1679 O O . TYR B 1 99 ? -21.406 2.775 2.723 1 98.5 99 TYR B O 1
ATOM 1687 N N . SER B 1 100 ? -22.438 4.695 2.121 1 98 100 SER B N 1
ATOM 1688 C CA . SER B 1 100 ? -23.422 3.973 1.315 1 98 100 SER B CA 1
ATOM 1689 C C . SER B 1 100 ? -22.766 3.338 0.092 1 98 100 SER B C 1
ATOM 1691 O O . SER B 1 100 ? -23.297 2.389 -0.482 1 98 100 SER B O 1
ATOM 1693 N N . SER B 1 101 ? -21.703 3.955 -0.408 1 97.56 101 SER B N 1
ATOM 1694 C CA . SER B 1 101 ? -20.984 3.473 -1.591 1 97.56 101 SER B CA 1
ATOM 1695 C C . SER B 1 101 ? -19.562 3.998 -1.631 1 97.56 101 SER B C 1
ATOM 1697 O O . SER B 1 101 ? -19.188 4.859 -0.83 1 97.56 101 SER B O 1
ATOM 1699 N N . TYR B 1 102 ? -18.812 3.395 -2.52 1 97.44 102 TYR B N 1
ATOM 1700 C CA . TYR B 1 102 ? -17.484 3.914 -2.799 1 97.44 102 TYR B CA 1
ATOM 1701 C C . TYR B 1 102 ? -17.547 5.383 -3.201 1 97.44 102 TYR B C 1
ATOM 1703 O O . TYR B 1 102 ? -16.781 6.207 -2.689 1 97.44 102 TYR B O 1
ATOM 1711 N N . GLY B 1 103 ? -18.5 5.645 -4.047 1 97.81 103 GLY B N 1
ATOM 1712 C CA . GLY B 1 103 ? -18.672 7.016 -4.5 1 97.81 103 GLY B CA 1
ATOM 1713 C C . GLY B 1 103 ? -19 7.98 -3.373 1 97.81 103 GLY B C 1
ATOM 1714 O O . GLY B 1 103 ? -18.5 9.109 -3.355 1 97.81 103 GLY B O 1
ATOM 1715 N N . ALA B 1 104 ? -19.828 7.562 -2.459 1 98.44 104 ALA B N 1
ATOM 1716 C CA . ALA B 1 104 ? -20.156 8.398 -1.307 1 98.44 104 ALA B CA 1
ATOM 1717 C C . ALA B 1 104 ? -18.906 8.703 -0.48 1 98.44 104 ALA B C 1
ATOM 1719 O O . ALA B 1 104 ? -18.719 9.836 -0.035 1 98.44 104 ALA B O 1
ATOM 1720 N N . ALA B 1 105 ? -18.094 7.734 -0.311 1 98.5 105 ALA B N 1
ATOM 1721 C CA . ALA B 1 105 ? -16.859 7.945 0.43 1 98.5 105 ALA B CA 1
ATOM 1722 C C . ALA B 1 105 ? -15.961 8.953 -0.281 1 98.5 105 ALA B C 1
ATOM 1724 O O . ALA B 1 105 ? -15.375 9.828 0.357 1 98.5 105 ALA B O 1
ATOM 1725 N N . MET B 1 106 ? -15.891 8.859 -1.622 1 98.06 106 MET B N 1
ATOM 1726 C CA . MET B 1 106 ? -15.062 9.758 -2.412 1 98.06 106 MET B CA 1
ATOM 1727 C C . MET B 1 106 ? -15.562 11.195 -2.312 1 98.06 106 MET B C 1
ATOM 1729 O O . MET B 1 106 ? -14.773 12.141 -2.338 1 98.06 106 MET B O 1
ATOM 1733 N N . THR B 1 107 ? -16.875 11.289 -2.072 1 98 107 THR B N 1
ATOM 1734 C CA . THR B 1 107 ? -17.5 12.602 -2.08 1 98 107 THR B CA 1
ATOM 1735 C C . THR B 1 107 ? -17.469 13.227 -0.687 1 98 107 THR B C 1
ATOM 1737 O O . THR B 1 107 ? -17.203 14.422 -0.54 1 98 107 THR B O 1
ATOM 1740 N N . PHE B 1 108 ? -17.641 12.461 0.301 1 98.31 108 PHE B N 1
ATOM 1741 C CA . PHE B 1 108 ? -17.953 13.047 1.603 1 98.31 108 PHE B CA 1
ATOM 1742 C C . PHE B 1 108 ? -16.828 12.758 2.6 1 98.31 108 PHE B C 1
ATOM 1744 O O . PHE B 1 108 ? -16.844 13.289 3.713 1 98.31 108 PHE B O 1
ATOM 1751 N N . PHE B 1 109 ? -15.93 12 2.232 1 98.69 109 PHE B N 1
ATOM 1752 C CA . PHE B 1 109 ? -14.914 11.562 3.191 1 98.69 109 PHE B CA 1
ATOM 1753 C C . PHE B 1 109 ? -13.516 11.789 2.641 1 98.69 109 PHE B C 1
ATOM 1755 O O . PHE B 1 109 ? -12.695 12.461 3.273 1 98.69 109 PHE B O 1
ATOM 1762 N N . CYS B 1 110 ? -13.164 11.273 1.435 1 98.75 110 CYS B N 1
ATOM 1763 C CA . CYS B 1 110 ? -11.836 11.352 0.837 1 98.75 110 CYS B CA 1
ATOM 1764 C C . CYS B 1 110 ? -11.477 12.789 0.477 1 98.75 110 CYS B C 1
ATOM 1766 O O . CYS B 1 110 ? -12.258 13.477 -0.191 1 98.75 110 CYS B O 1
ATOM 1768 N N . ASN B 1 111 ? -10.367 13.172 1.024 1 98.44 111 ASN B N 1
ATOM 1769 C CA . ASN B 1 111 ? -9.883 14.531 0.814 1 98.44 111 ASN B CA 1
ATOM 1770 C C . ASN B 1 111 ? -10.836 15.57 1.409 1 98.44 111 ASN B C 1
ATOM 1772 O O . ASN B 1 111 ? -10.844 16.719 0.988 1 98.44 111 ASN B O 1
ATOM 1776 N N . VAL B 1 112 ? -11.688 15.148 2.348 1 98.75 112 VAL B N 1
ATOM 1777 C CA . VAL B 1 112 ? -12.648 16.031 2.986 1 98.75 112 VAL B CA 1
ATOM 1778 C C . VAL B 1 112 ? -12.461 16 4.5 1 98.75 112 VAL B C 1
ATOM 1780 O O . VAL B 1 112 ? -12.281 17.047 5.133 1 98.75 112 VAL B O 1
ATOM 1783 N N . LYS B 1 113 ? -12.438 14.812 5.137 1 98.75 113 LYS B N 1
ATOM 1784 C CA . LYS B 1 113 ? -12.312 14.633 6.582 1 98.75 113 LYS B CA 1
ATOM 1785 C C . LYS B 1 113 ? -10.945 15.102 7.07 1 98.75 113 LYS B C 1
ATOM 1787 O O . LYS B 1 113 ? -9.914 14.758 6.488 1 98.75 113 LYS B O 1
ATOM 1792 N N . ASN B 1 114 ? -10.984 15.961 8.133 1 98.62 114 ASN B N 1
ATOM 1793 C CA . ASN B 1 114 ? -9.742 16.453 8.719 1 98.62 114 ASN B CA 1
ATOM 1794 C C . ASN B 1 114 ? -8.969 15.336 9.422 1 98.62 114 ASN B C 1
ATOM 1796 O O . ASN B 1 114 ? -9.57 14.445 10.031 1 98.62 114 ASN B O 1
ATOM 1800 N N . CYS B 1 115 ? -7.68 15.469 9.359 1 98.31 115 CYS B N 1
ATOM 1801 C CA . CYS B 1 115 ? -6.801 14.555 10.07 1 98.31 115 CYS B CA 1
ATOM 1802 C C . CYS B 1 115 ? -5.434 15.18 10.305 1 98.31 115 CYS B C 1
ATOM 1804 O O . CYS B 1 115 ? -5.164 16.281 9.836 1 98.31 115 CYS B O 1
ATOM 1806 N N . THR B 1 116 ? -4.637 14.578 11.203 1 95.94 116 THR B N 1
ATOM 1807 C CA . THR B 1 116 ? -3.209 14.812 11.398 1 95.94 116 THR B CA 1
ATOM 1808 C C . THR B 1 116 ? -2.434 13.5 11.305 1 95.94 116 THR B C 1
ATOM 1810 O O . THR B 1 116 ? -3.027 12.43 11.164 1 95.94 116 THR B O 1
ATOM 1813 N N . ARG B 1 117 ? -1.165 13.695 11.336 1 93.69 117 ARG B N 1
ATOM 1814 C CA . ARG B 1 117 ? -0.365 12.477 11.359 1 93.69 117 ARG B CA 1
ATOM 1815 C C . ARG B 1 117 ? -0.786 11.562 12.508 1 93.69 117 ARG B C 1
ATOM 1817 O O . ARG B 1 117 ? -0.968 10.359 12.312 1 93.69 117 ARG B O 1
ATOM 1824 N N . ALA B 1 118 ? -1.044 12.172 13.641 1 94.12 118 ALA B N 1
ATOM 1825 C CA . ALA B 1 118 ? -1.311 11.43 14.867 1 94.12 118 ALA B CA 1
ATOM 1826 C C . ALA B 1 118 ? -2.699 10.797 14.836 1 94.12 118 ALA B C 1
ATOM 1828 O O . ALA B 1 118 ? -2.916 9.734 15.422 1 94.12 118 ALA B O 1
ATOM 1829 N N . THR B 1 119 ? -3.592 11.398 14.133 1 97.06 119 THR B N 1
ATOM 1830 C CA . THR B 1 119 ? -4.977 10.945 14.227 1 97.06 119 THR B CA 1
ATOM 1831 C C . THR B 1 119 ? -5.379 10.18 12.969 1 97.06 119 THR B C 1
ATOM 1833 O O . THR B 1 119 ? -6.523 9.742 12.844 1 97.06 119 THR B O 1
ATOM 1836 N N . ALA B 1 120 ? -4.441 10.023 12.055 1 96.88 120 ALA B N 1
ATOM 1837 C CA . ALA B 1 120 ? -4.754 9.469 10.742 1 96.88 120 ALA B CA 1
ATOM 1838 C C . ALA B 1 120 ? -5.414 8.102 10.859 1 96.88 120 ALA B C 1
ATOM 1840 O O . ALA B 1 120 ? -6.441 7.84 10.227 1 96.88 120 ALA B O 1
ATOM 1841 N N . ALA B 1 121 ? -4.859 7.246 11.688 1 95.81 121 ALA B N 1
ATOM 1842 C CA . ALA B 1 121 ? -5.371 5.879 11.781 1 95.81 121 ALA B CA 1
ATOM 1843 C C . ALA B 1 121 ? -6.828 5.871 12.234 1 95.81 121 ALA B C 1
ATOM 1845 O O . ALA B 1 121 ? -7.641 5.105 11.711 1 95.81 121 ALA B O 1
ATOM 1846 N N . GLU B 1 122 ? -7.145 6.766 13.148 1 97.44 122 GLU B N 1
ATOM 1847 C CA . GLU B 1 122 ? -8.5 6.836 13.688 1 97.44 122 GLU B CA 1
ATOM 1848 C C . GLU B 1 122 ? -9.422 7.633 12.773 1 97.44 122 GLU B C 1
ATOM 1850 O O . GLU B 1 122 ? -10.523 7.184 12.445 1 97.44 122 GLU B O 1
ATOM 1855 N N . ASP B 1 123 ? -8.93 8.727 12.289 1 98.38 123 ASP B N 1
ATOM 1856 C CA . ASP B 1 123 ? -9.789 9.641 11.531 1 98.38 123 ASP B CA 1
ATOM 1857 C C . ASP B 1 123 ? -10.031 9.109 10.117 1 98.38 123 ASP B C 1
ATOM 1859 O O . ASP B 1 123 ? -11.094 9.344 9.539 1 98.38 123 ASP B O 1
ATOM 1863 N N . CYS B 1 124 ? -9.086 8.406 9.648 1 98.69 124 CYS B N 1
ATOM 1864 C CA . CYS B 1 124 ? -9.164 8.055 8.234 1 98.69 124 CYS B CA 1
ATOM 1865 C C . CYS B 1 124 ? -9.32 6.547 8.055 1 98.69 124 CYS B C 1
ATOM 1867 O O . CYS B 1 124 ? -8.812 5.977 7.09 1 98.69 124 CYS B O 1
ATOM 1869 N N . LEU B 1 125 ? -9.922 5.844 8.977 1 98.62 125 LEU B N 1
ATOM 1870 C CA . LEU B 1 125 ? -10.32 4.445 8.867 1 98.62 125 LEU B CA 1
ATOM 1871 C C . LEU B 1 125 ? -9.117 3.557 8.578 1 98.62 125 LEU B C 1
ATOM 1873 O O . LEU B 1 125 ? -9.227 2.564 7.859 1 98.62 125 LEU B O 1
ATOM 1877 N N . GLY B 1 126 ? -7.934 3.984 9.086 1 97.75 126 GLY B N 1
ATOM 1878 C CA . GLY B 1 126 ? -6.711 3.221 8.891 1 97.75 126 GLY B CA 1
ATOM 1879 C C . GLY B 1 126 ? -5.871 3.736 7.734 1 97.75 126 GLY B C 1
ATOM 1880 O O . GLY B 1 126 ? -4.691 3.4 7.625 1 97.75 126 GLY B O 1
ATOM 1881 N N . LEU B 1 127 ? -6.438 4.594 6.914 1 97.62 127 LEU B N 1
ATOM 1882 C CA . LEU B 1 127 ? -5.723 5.188 5.789 1 97.62 127 LEU B CA 1
ATOM 1883 C C . LEU B 1 127 ? -4.852 6.352 6.25 1 97.62 127 LEU B C 1
ATOM 1885 O O . LEU B 1 127 ? -4.91 6.754 7.414 1 97.62 127 LEU B O 1
ATOM 1889 N N . GLN B 1 128 ? -4.117 6.836 5.34 1 96.88 128 GLN B N 1
ATOM 1890 C CA . GLN B 1 128 ? -3.176 7.898 5.676 1 96.88 128 GLN B CA 1
ATOM 1891 C C . GLN B 1 128 ? -3.822 9.273 5.523 1 96.88 128 GLN B C 1
ATOM 1893 O O . GLN B 1 128 ? -4.914 9.391 4.961 1 96.88 128 GLN B O 1
ATOM 1898 N N . CYS B 1 129 ? -3.117 10.195 6.191 1 97.88 129 CYS B N 1
ATOM 1899 C CA . CYS B 1 129 ? -3.457 11.609 6.008 1 97.88 129 CYS B CA 1
ATOM 1900 C C . CYS B 1 129 ? -2.598 12.234 4.922 1 97.88 129 CYS B C 1
ATOM 1902 O O . CYS B 1 129 ? -1.392 12 4.859 1 97.88 129 CYS B O 1
ATOM 1904 N N . ASN B 1 130 ? -3.227 13.078 4.031 1 97.62 130 ASN B N 1
ATOM 1905 C CA . ASN B 1 130 ? -2.434 13.812 3.055 1 97.62 130 ASN B CA 1
ATOM 1906 C C . ASN B 1 130 ? -1.467 14.781 3.732 1 97.62 130 ASN B C 1
ATOM 1908 O O . ASN B 1 130 ? -1.823 15.438 4.715 1 97.62 130 ASN B O 1
ATOM 1912 N N . PHE B 1 131 ? -0.304 14.805 3.225 1 97.19 131 PHE B N 1
ATOM 1913 C CA . PHE B 1 131 ? 0.741 15.648 3.793 1 97.19 131 PHE B CA 1
ATOM 1914 C C . PHE B 1 131 ? 1.27 16.625 2.756 1 97.19 131 PHE B C 1
ATOM 1916 O O . PHE B 1 131 ? 0.942 16.531 1.571 1 97.19 131 PHE B O 1
ATOM 1923 N N . GLY B 1 132 ? 1.923 17.641 3.281 1 96.94 132 GLY B N 1
ATOM 1924 C CA . GLY B 1 132 ? 2.664 18.594 2.479 1 96.94 132 GLY B CA 1
ATOM 1925 C C . GLY B 1 132 ? 4.094 18.797 2.951 1 96.94 132 GLY B C 1
ATOM 1926 O O . GLY B 1 132 ? 4.656 17.922 3.621 1 96.94 132 GLY B O 1
ATOM 1927 N N . THR B 1 133 ? 4.645 19.859 2.406 1 96.12 133 THR B N 1
ATOM 1928 C CA . THR B 1 133 ? 5.984 20.234 2.842 1 96.12 133 THR B CA 1
ATOM 1929 C C . THR B 1 133 ? 6.023 21.703 3.248 1 96.12 133 THR B C 1
ATOM 1931 O O . THR B 1 133 ? 5.297 22.531 2.684 1 96.12 133 THR B O 1
ATOM 1934 N N . CYS B 1 134 ? 6.875 21.969 4.277 1 97 134 CYS B N 1
ATOM 1935 C CA . CYS B 1 134 ? 6.973 23.328 4.801 1 97 134 CYS B CA 1
ATOM 1936 C C . CYS B 1 134 ? 7.773 24.219 3.857 1 97 134 CYS B C 1
ATOM 1938 O O . CYS B 1 134 ? 8.852 23.828 3.398 1 97 134 CYS B O 1
ATOM 1940 N N . VAL B 1 135 ? 7.188 25.422 3.531 1 97.44 135 VAL B N 1
ATOM 1941 C CA . VAL B 1 135 ? 7.91 26.516 2.902 1 97.44 135 VAL B CA 1
ATOM 1942 C C . VAL B 1 135 ? 8.102 27.656 3.906 1 97.44 135 VAL B C 1
ATOM 1944 O O . VAL B 1 135 ? 7.145 28.094 4.543 1 97.44 135 VAL B O 1
ATOM 1947 N N . CYS B 1 136 ? 9.383 28.047 4.105 1 95.56 136 CYS B N 1
ATOM 1948 C CA . CYS B 1 136 ? 9.711 28.984 5.16 1 95.56 136 CYS B CA 1
ATOM 1949 C C . CYS B 1 136 ? 10.062 30.359 4.578 1 95.56 136 CYS B C 1
ATOM 1951 O O . CYS B 1 136 ? 10.539 30.438 3.443 1 95.56 136 CYS B O 1
#